Protein AF-A0A7S4VYS5-F1 (afdb_monomer_lite)

Structure (mmCIF, N/CA/C/O backbone):
data_AF-A0A7S4VYS5-F1
#
_entry.id   AF-A0A7S4VYS5-F1
#
loop_
_atom_site.group_PDB
_atom_site.id
_atom_site.type_symbol
_atom_site.label_atom_id
_atom_site.label_alt_id
_atom_site.label_comp_id
_atom_site.label_asym_id
_atom_site.label_entity_id
_atom_site.label_seq_id
_atom_site.pdbx_PDB_ins_code
_atom_site.Cartn_x
_atom_site.Cartn_y
_atom_site.Cartn_z
_atom_site.occupancy
_atom_site.B_iso_or_equiv
_atom_site.auth_seq_id
_atom_site.auth_comp_id
_atom_site.auth_asym_id
_atom_site.auth_atom_id
_atom_site.pdbx_PDB_model_num
ATOM 1 N N . THR A 1 1 ? -11.827 8.007 -5.423 1.00 86.50 1 THR A N 1
ATOM 2 C CA . THR A 1 1 ? -11.628 7.154 -4.235 1.00 86.50 1 THR A CA 1
ATOM 3 C C . THR A 1 1 ? -11.742 7.938 -2.944 1.00 86.50 1 THR A C 1
ATOM 5 O O . THR A 1 1 ? -12.739 7.745 -2.269 1.00 86.50 1 THR A O 1
ATOM 8 N N . TYR A 1 2 ? -10.843 8.884 -2.636 1.00 87.06 2 TYR A N 1
ATOM 9 C CA . TYR A 1 2 ? -10.929 9.675 -1.392 1.00 87.06 2 TYR A CA 1
ATOM 10 C C . TYR A 1 2 ? -12.258 10.419 -1.195 1.00 87.06 2 TYR A C 1
ATOM 12 O O . TYR A 1 2 ? -12.827 10.340 -0.116 1.00 87.06 2 TYR A O 1
ATOM 20 N N . ALA A 1 3 ? -12.817 11.044 -2.238 1.00 88.25 3 ALA A N 1
ATOM 21 C CA . ALA A 1 3 ? -14.130 11.695 -2.147 1.00 88.25 3 ALA A CA 1
ATOM 22 C C . ALA A 1 3 ? -15.259 10.703 -1.799 1.00 88.25 3 ALA A C 1
ATOM 24 O O . ALA A 1 3 ? -16.128 11.005 -0.991 1.00 88.25 3 ALA A O 1
ATOM 25 N N . GLY A 1 4 ? -15.213 9.493 -2.365 1.00 87.94 4 GLY A N 1
ATOM 26 C CA . GLY A 1 4 ? -16.179 8.436 -2.065 1.00 87.94 4 GLY A CA 1
ATOM 27 C C . GLY A 1 4 ? -16.046 7.897 -0.640 1.00 87.94 4 GLY A C 1
ATOM 28 O O . GLY A 1 4 ? -17.054 7.676 0.021 1.00 87.94 4 GLY A O 1
ATOM 29 N N . LEU A 1 5 ? -14.813 7.760 -0.137 1.00 89.44 5 LEU A N 1
ATOM 30 C CA . LEU A 1 5 ? -14.547 7.386 1.257 1.00 89.44 5 LEU A CA 1
ATOM 31 C C . LEU A 1 5 ? -14.949 8.494 2.243 1.00 89.44 5 LEU A C 1
ATOM 33 O O . LEU A 1 5 ? -15.454 8.186 3.318 1.00 89.44 5 LEU A O 1
ATOM 37 N N . ALA A 1 6 ? -14.797 9.768 1.867 1.00 90.12 6 ALA A N 1
ATOM 38 C CA . ALA A 1 6 ? -15.269 10.902 2.658 1.00 90.12 6 ALA A CA 1
ATOM 39 C C . ALA A 1 6 ? -16.793 10.860 2.830 1.00 90.12 6 ALA A C 1
ATOM 41 O O . ALA A 1 6 ? -17.278 10.887 3.960 1.00 90.12 6 ALA A O 1
ATOM 42 N N . VAL A 1 7 ? -17.532 10.694 1.727 1.00 89.56 7 VAL A N 1
ATOM 43 C CA . VAL A 1 7 ? -18.996 10.537 1.750 1.00 89.56 7 VAL A CA 1
ATOM 44 C C . VAL A 1 7 ? -19.400 9.313 2.570 1.00 89.56 7 VAL A C 1
ATOM 46 O O . VAL A 1 7 ? -20.247 9.427 3.449 1.00 89.56 7 VAL A O 1
ATOM 49 N N . ALA A 1 8 ? -18.748 8.166 2.355 1.00 90.25 8 ALA A N 1
ATOM 50 C CA . ALA A 1 8 ? -19.027 6.949 3.114 1.00 90.25 8 ALA A CA 1
ATOM 51 C C . ALA A 1 8 ? -18.828 7.137 4.624 1.00 90.25 8 ALA A C 1
ATOM 53 O O . ALA A 1 8 ? -19.627 6.650 5.414 1.00 90.25 8 ALA A O 1
ATOM 54 N N . SER A 1 9 ? -17.784 7.870 5.023 1.00 87.00 9 SER A N 1
ATOM 55 C CA . SER A 1 9 ? -17.466 8.121 6.433 1.00 87.00 9 SER A CA 1
ATOM 56 C C . SER A 1 9 ? -18.429 9.079 7.140 1.00 87.00 9 SER A C 1
ATOM 58 O O . SER A 1 9 ? -18.433 9.122 8.366 1.00 87.00 9 SER A O 1
ATOM 60 N N . ALA A 1 10 ? -19.223 9.842 6.384 1.00 88.56 10 ALA A N 1
ATOM 61 C CA . ALA A 1 10 ? -20.241 10.751 6.908 1.00 88.56 10 ALA A CA 1
ATOM 62 C C . ALA A 1 10 ? -21.641 10.115 6.967 1.00 88.56 10 ALA A C 1
ATOM 64 O O . ALA A 1 10 ? -22.559 10.704 7.531 1.00 88.56 10 ALA A O 1
ATOM 65 N N . MET A 1 11 ? -21.817 8.937 6.362 1.00 88.38 11 MET A N 1
ATOM 66 C CA . MET A 1 11 ? -23.089 8.224 6.319 1.00 88.38 11 MET A CA 1
ATOM 67 C C . MET A 1 11 ? -23.125 7.125 7.380 1.00 88.38 11 MET A C 1
ATOM 69 O O . MET A 1 11 ? -22.231 6.284 7.449 1.00 88.38 11 MET A O 1
ATOM 73 N N . GLU A 1 12 ? -24.200 7.086 8.161 1.00 84.75 12 GLU A N 1
ATOM 74 C CA . GLU A 1 12 ? -24.448 6.008 9.117 1.00 84.75 12 GLU A CA 1
ATOM 75 C C . GLU A 1 12 ? -25.222 4.844 8.474 1.00 84.75 12 GLU A C 1
ATOM 77 O O . GLU A 1 12 ? -25.969 5.003 7.504 1.00 84.75 12 GLU A O 1
ATOM 82 N N . GLY A 1 13 ? -25.048 3.642 9.028 1.00 88.88 13 GLY A N 1
ATOM 83 C CA . GLY A 1 13 ? -25.790 2.447 8.628 1.00 88.88 13 GLY A CA 1
ATOM 84 C C . GLY A 1 13 ? -25.243 1.711 7.397 1.00 88.88 13 GLY A C 1
ATOM 85 O O . GLY A 1 13 ? -24.130 1.939 6.919 1.00 88.88 13 GLY A O 1
ATOM 86 N N . ALA A 1 14 ? -26.044 0.772 6.883 1.00 90.31 14 ALA A N 1
ATOM 87 C CA . ALA A 1 14 ? -25.627 -0.173 5.841 1.00 90.31 14 ALA A CA 1
ATOM 88 C C . ALA A 1 14 ? -25.232 0.499 4.512 1.00 90.31 14 ALA A C 1
ATOM 90 O O . ALA A 1 14 ? -24.373 -0.011 3.792 1.00 90.31 14 ALA A O 1
ATOM 91 N N . ALA A 1 15 ? -25.824 1.656 4.198 1.00 88.62 15 ALA A N 1
ATOM 92 C CA . ALA A 1 15 ? -25.512 2.411 2.988 1.00 88.62 15 ALA A CA 1
ATOM 93 C C . ALA A 1 15 ? -24.083 2.983 3.018 1.00 88.62 15 ALA A C 1
ATOM 95 O O . ALA A 1 15 ? -23.342 2.817 2.049 1.00 88.62 15 ALA A O 1
ATOM 96 N N . GLY A 1 16 ? -23.668 3.586 4.141 1.00 89.69 16 GLY A N 1
ATOM 97 C CA . GLY A 1 16 ? -22.303 4.092 4.319 1.00 89.69 16 GLY A CA 1
ATOM 98 C C . GLY A 1 16 ? -21.264 2.974 4.221 1.00 89.69 16 GLY A C 1
ATOM 99 O O . GLY A 1 16 ? -20.284 3.097 3.486 1.00 89.69 16 GLY A O 1
ATOM 100 N N . PHE A 1 17 ? -21.535 1.829 4.858 1.00 90.75 17 PHE A N 1
ATOM 101 C CA . PHE A 1 17 ? -20.682 0.642 4.754 1.00 90.75 17 PHE A CA 1
ATOM 102 C C . PHE A 1 17 ? -20.553 0.132 3.308 1.00 90.75 17 PHE A C 1
ATOM 104 O O . PHE A 1 17 ? -19.441 -0.102 2.836 1.00 90.75 17 PHE A O 1
ATOM 111 N N . GLY A 1 18 ? -21.664 0.015 2.571 1.00 92.31 18 GLY A N 1
ATOM 112 C CA . GLY A 1 18 ? -21.645 -0.429 1.174 1.00 92.31 18 GLY A CA 1
ATOM 113 C C . GLY A 1 18 ? -20.811 0.482 0.266 1.00 92.31 18 GLY A C 1
ATOM 114 O O . GLY A 1 18 ? -20.014 -0.000 -0.541 1.00 92.31 18 GLY A O 1
ATOM 115 N N . ILE A 1 19 ? -20.931 1.802 0.441 1.00 92.62 19 ILE A N 1
ATOM 116 C CA . ILE A 1 19 ? -20.134 2.788 -0.303 1.00 92.62 19 ILE A CA 1
ATOM 117 C C . ILE A 1 19 ? -18.651 2.686 0.086 1.00 92.62 19 ILE A C 1
ATOM 119 O O . ILE A 1 19 ? -17.787 2.708 -0.794 1.00 92.62 19 ILE A O 1
ATOM 123 N N . ALA A 1 20 ? -18.341 2.514 1.376 1.00 91.12 20 ALA A N 1
ATOM 124 C CA . ALA A 1 20 ? -16.967 2.340 1.846 1.00 91.12 20 ALA A CA 1
ATOM 125 C C . ALA A 1 20 ? -16.302 1.108 1.215 1.00 91.12 20 ALA A C 1
ATOM 127 O O . ALA A 1 20 ? -15.165 1.199 0.746 1.00 91.12 20 ALA A O 1
ATOM 128 N N . VAL A 1 21 ? -17.015 -0.021 1.147 1.00 92.19 21 VAL A N 1
ATOM 129 C CA . VAL A 1 21 ? -16.529 -1.253 0.507 1.00 92.19 21 VAL A CA 1
ATOM 130 C C . VAL A 1 21 ? -16.281 -1.024 -0.981 1.00 92.19 21 VAL A C 1
ATOM 132 O O . VAL A 1 21 ? -15.186 -1.306 -1.466 1.00 92.19 21 VAL A O 1
ATOM 135 N N . LEU A 1 22 ? -17.246 -0.442 -1.698 1.00 94.06 22 LEU A N 1
ATOM 136 C CA . LEU A 1 22 ? -17.129 -0.183 -3.133 1.00 94.06 22 LEU A CA 1
ATOM 137 C C . LEU A 1 22 ? -15.907 0.684 -3.467 1.00 94.06 22 LEU A C 1
ATOM 139 O O . LEU A 1 22 ? -15.115 0.333 -4.345 1.00 94.06 22 LEU A O 1
ATOM 143 N N . PHE A 1 23 ? -15.713 1.792 -2.749 1.00 93.88 23 PHE A N 1
ATOM 144 C CA . PHE A 1 23 ? -14.572 2.670 -3.002 1.00 93.88 23 PHE A CA 1
ATOM 145 C C . PHE A 1 23 ? -13.245 2.077 -2.522 1.00 93.88 23 PHE A C 1
ATOM 147 O O . PHE A 1 23 ? -12.223 2.341 -3.152 1.00 93.88 23 PHE A O 1
ATOM 154 N N . SER A 1 24 ? -13.242 1.237 -1.485 1.00 90.38 24 SER A N 1
ATOM 155 C CA . SER A 1 24 ? -12.046 0.493 -1.064 1.00 90.38 24 SER A CA 1
ATOM 156 C C . SER A 1 24 ? -11.622 -0.540 -2.114 1.00 90.38 24 SER A C 1
ATOM 158 O O . SER A 1 24 ? -10.443 -0.628 -2.455 1.00 90.38 24 SER A O 1
ATOM 160 N N . CYS A 1 25 ? -12.575 -1.267 -2.706 1.00 93.00 25 CYS A N 1
ATOM 161 C CA . CYS A 1 25 ? -12.306 -2.177 -3.821 1.00 93.00 25 CYS A CA 1
ATOM 162 C C . CYS A 1 25 ? -11.786 -1.425 -5.051 1.00 93.00 25 CYS A C 1
ATOM 164 O O . CYS A 1 25 ? -10.813 -1.856 -5.671 1.00 93.00 25 CYS A O 1
ATOM 166 N N . ALA A 1 26 ? -12.387 -0.276 -5.379 1.00 93.00 26 ALA A N 1
ATOM 167 C CA . ALA A 1 26 ? -11.904 0.578 -6.459 1.00 93.00 26 ALA A CA 1
ATOM 168 C C . ALA A 1 26 ? -10.463 1.057 -6.203 1.00 93.00 26 ALA A C 1
ATOM 170 O O . ALA A 1 26 ? -9.639 1.002 -7.114 1.00 93.00 26 ALA A O 1
ATOM 171 N N . ALA A 1 27 ? -10.138 1.452 -4.966 1.00 89.88 27 ALA A N 1
ATOM 172 C CA . ALA A 1 27 ? -8.782 1.831 -4.565 1.00 89.88 27 ALA A CA 1
ATOM 173 C C . ALA A 1 27 ? -7.774 0.700 -4.818 1.00 89.88 27 ALA A C 1
ATOM 175 O O . ALA A 1 27 ? -6.738 0.919 -5.446 1.00 89.88 27 ALA A O 1
ATOM 176 N N . GLY A 1 28 ? -8.107 -0.517 -4.374 1.00 88.75 28 GLY A N 1
ATOM 177 C CA . GLY A 1 28 ? -7.269 -1.700 -4.568 1.00 88.75 28 GLY A CA 1
ATOM 178 C C . GLY A 1 28 ? -7.069 -2.034 -6.046 1.00 88.75 28 GLY A C 1
ATOM 179 O O . GLY A 1 28 ? -5.944 -2.275 -6.478 1.00 88.75 28 GLY A O 1
ATOM 180 N N . GLY A 1 29 ? -8.132 -1.966 -6.852 1.00 92.00 29 GLY A N 1
ATOM 181 C CA . GLY A 1 29 ? -8.045 -2.172 -8.299 1.00 92.00 29 GLY A CA 1
ATOM 182 C C . GLY A 1 29 ? -7.132 -1.152 -8.986 1.00 92.00 29 GLY A C 1
ATOM 183 O O . GLY A 1 29 ? -6.272 -1.528 -9.782 1.00 92.00 29 GLY A O 1
ATOM 184 N N . GLN A 1 30 ? -7.262 0.132 -8.636 1.00 90.06 30 GLN A N 1
ATOM 185 C CA . GLN A 1 30 ? -6.392 1.196 -9.150 1.00 90.06 30 GLN A CA 1
ATOM 186 C C . GLN A 1 30 ? -4.923 0.963 -8.779 1.00 90.06 30 GLN A C 1
ATOM 188 O O . GLN A 1 30 ? -4.048 1.123 -9.631 1.00 90.06 30 GLN A O 1
ATOM 193 N N . GLN A 1 31 ? -4.653 0.546 -7.538 1.00 89.00 31 GLN A N 1
ATOM 194 C CA . GLN A 1 31 ? -3.304 0.226 -7.080 1.00 89.00 31 GLN A CA 1
ATOM 195 C C . GLN A 1 31 ? -2.692 -0.926 -7.886 1.00 89.00 31 GLN A C 1
ATOM 197 O O . GLN A 1 31 ? -1.574 -0.788 -8.375 1.00 89.00 31 GLN A O 1
ATOM 202 N N . VAL A 1 32 ? -3.428 -2.027 -8.077 1.00 87.94 32 VAL A N 1
ATOM 203 C CA . VAL A 1 32 ? -2.943 -3.194 -8.836 1.00 87.94 32 VAL A CA 1
ATOM 204 C C . VAL A 1 32 ? -2.620 -2.815 -10.281 1.00 87.94 32 VAL A C 1
ATOM 206 O O . VAL A 1 32 ? -1.555 -3.165 -10.788 1.00 87.94 32 VAL A O 1
ATOM 209 N N . ILE A 1 33 ? -3.505 -2.062 -10.943 1.00 88.00 33 ILE A N 1
ATOM 210 C CA . ILE A 1 33 ? -3.279 -1.610 -12.324 1.00 88.00 33 ILE A CA 1
ATOM 211 C C . ILE A 1 33 ? -2.038 -0.714 -12.400 1.00 88.00 33 ILE A C 1
ATOM 213 O O . ILE A 1 33 ? -1.196 -0.905 -13.282 1.00 88.00 33 ILE A O 1
ATOM 217 N N . GLY A 1 34 ? -1.899 0.239 -11.474 1.00 85.62 34 GLY A N 1
ATOM 218 C CA . GLY A 1 34 ? -0.746 1.136 -11.418 1.00 85.62 34 GLY A CA 1
ATOM 219 C C . GLY A 1 34 ? 0.569 0.389 -11.188 1.00 85.62 34 GLY A C 1
ATOM 220 O O . GLY A 1 34 ? 1.552 0.640 -11.883 1.00 85.62 34 GLY A O 1
ATOM 221 N N . GLU A 1 35 ? 0.576 -0.573 -10.268 1.00 84.62 35 GLU A N 1
ATOM 222 C CA . GLU A 1 35 ? 1.750 -1.376 -9.927 1.00 84.62 35 GLU A CA 1
ATOM 223 C C . GLU A 1 35 ? 2.206 -2.256 -11.095 1.00 84.62 35 GLU A C 1
ATOM 225 O O . GLU A 1 35 ? 3.369 -2.188 -11.496 1.00 84.62 35 GLU A O 1
ATOM 230 N N . VAL A 1 36 ? 1.293 -3.015 -11.710 1.00 83.62 36 VAL A N 1
ATOM 231 C CA . VAL A 1 36 ? 1.621 -3.889 -12.850 1.00 83.62 36 VAL A CA 1
ATOM 232 C C . VAL A 1 36 ? 2.117 -3.073 -14.044 1.00 83.62 36 VAL A C 1
ATOM 234 O O . VAL A 1 36 ? 3.105 -3.446 -14.678 1.00 83.62 36 VAL A O 1
ATOM 237 N N . THR A 1 37 ? 1.469 -1.940 -14.328 1.00 81.81 37 THR A N 1
ATOM 238 C CA . THR A 1 37 ? 1.859 -1.056 -15.434 1.00 81.81 37 THR A CA 1
ATOM 239 C C . THR A 1 37 ? 3.243 -0.461 -15.196 1.00 81.81 37 THR A C 1
ATOM 241 O O . THR A 1 37 ? 4.102 -0.512 -16.076 1.00 81.81 37 THR A O 1
ATOM 244 N N . ASN A 1 38 ? 3.501 0.058 -13.995 1.00 82.19 38 ASN A N 1
ATOM 245 C CA . ASN A 1 38 ? 4.783 0.678 -13.688 1.00 82.19 38 ASN A CA 1
ATOM 246 C C . ASN A 1 38 ? 5.931 -0.344 -13.671 1.00 82.19 38 ASN A C 1
ATOM 248 O O . ASN A 1 38 ? 6.996 -0.084 -14.227 1.00 82.19 38 ASN A O 1
ATOM 252 N N . LEU A 1 39 ? 5.706 -1.540 -13.115 1.00 81.06 39 LEU A N 1
ATOM 253 C CA . LEU A 1 39 ? 6.682 -2.632 -13.159 1.00 81.06 39 LEU A CA 1
ATOM 254 C C . LEU A 1 39 ? 6.964 -3.109 -14.588 1.00 81.06 39 LEU A C 1
ATOM 256 O O . LEU A 1 39 ? 8.097 -3.481 -14.890 1.00 81.06 39 LEU A O 1
ATOM 260 N N . ALA A 1 40 ? 5.968 -3.088 -15.480 1.00 74.75 40 ALA A N 1
ATOM 261 C CA . ALA A 1 40 ? 6.182 -3.401 -1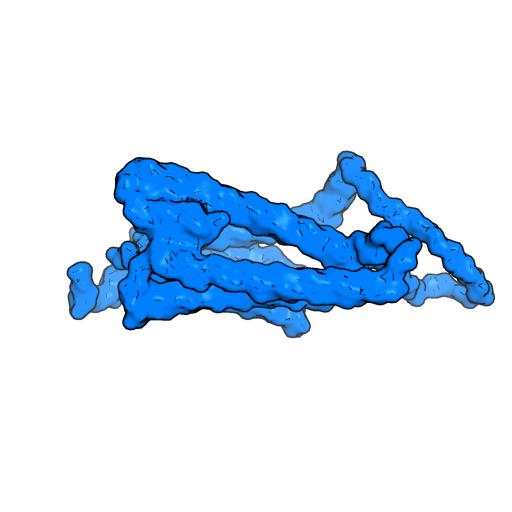6.889 1.00 74.75 40 ALA A CA 1
ATOM 262 C C . ALA A 1 40 ? 7.138 -2.396 -17.550 1.00 74.75 40 ALA A C 1
ATOM 264 O O . ALA A 1 40 ? 8.064 -2.823 -18.239 1.00 74.75 40 ALA A O 1
ATOM 265 N N . PHE A 1 41 ? 6.976 -1.096 -17.279 1.00 72.19 41 PHE A N 1
ATOM 266 C CA . PHE A 1 41 ? 7.880 -0.058 -17.782 1.00 72.19 41 PHE A CA 1
ATOM 267 C C . PHE A 1 41 ? 9.278 -0.129 -17.165 1.00 72.19 41 PHE A C 1
ATOM 269 O O . PHE A 1 41 ? 10.261 0.042 -17.881 1.00 72.19 41 PHE A O 1
ATOM 276 N N . LEU A 1 42 ? 9.397 -0.437 -15.869 1.00 72.00 42 LEU A N 1
ATOM 277 C CA . LEU A 1 42 ? 10.693 -0.527 -15.183 1.00 72.00 42 LEU A CA 1
ATOM 278 C C . LEU A 1 42 ? 11.623 -1.605 -15.761 1.00 72.00 42 LEU A C 1
ATOM 280 O O . LEU A 1 42 ? 12.832 -1.500 -15.590 1.00 72.00 42 LEU A O 1
ATOM 284 N N . LYS A 1 43 ? 11.102 -2.588 -16.511 1.00 68.12 43 LYS A N 1
ATOM 285 C CA . LYS A 1 43 ? 11.929 -3.565 -17.248 1.00 68.12 43 LYS A CA 1
ATOM 286 C C . LYS A 1 43 ? 12.850 -2.915 -18.283 1.00 68.12 43 LYS A C 1
ATOM 288 O O . LYS A 1 43 ? 13.886 -3.491 -18.605 1.00 68.12 43 LYS A O 1
ATOM 293 N N . ALA A 1 44 ? 12.463 -1.751 -18.807 1.00 67.44 44 ALA A N 1
ATOM 294 C CA . ALA A 1 44 ? 13.233 -0.984 -19.783 1.00 67.44 44 ALA A CA 1
ATOM 295 C C . ALA A 1 44 ? 14.398 -0.195 -19.155 1.00 67.44 44 ALA A C 1
ATOM 297 O O . ALA A 1 44 ? 15.205 0.390 -19.876 1.00 67.44 44 ALA A O 1
ATOM 298 N N . PHE A 1 45 ? 14.474 -0.147 -17.823 1.00 71.31 45 PHE A N 1
ATOM 299 C CA . PHE A 1 45 ? 15.401 0.698 -17.082 1.00 71.31 45 PHE A CA 1
ATOM 300 C C . PHE A 1 45 ? 16.396 -0.119 -16.244 1.00 71.31 45 PHE A C 1
ATOM 302 O O . PHE A 1 45 ? 16.181 -1.312 -16.014 1.00 71.31 45 PHE A O 1
ATOM 309 N N . PRO A 1 46 ? 17.491 0.510 -15.771 1.00 72.75 46 PRO A N 1
ATOM 310 C CA . PRO A 1 46 ? 18.445 -0.142 -14.884 1.00 72.75 46 PRO A CA 1
ATOM 311 C C . PRO A 1 46 ? 17.770 -0.715 -13.622 1.00 72.75 46 PRO A C 1
ATOM 313 O O . PRO A 1 46 ? 16.844 -0.094 -13.080 1.00 72.75 46 PRO A O 1
ATOM 316 N N . PRO A 1 47 ? 18.212 -1.891 -13.139 1.00 68.00 47 PRO A N 1
ATOM 317 C CA . PRO A 1 47 ? 17.576 -2.607 -12.032 1.00 68.00 47 PRO A CA 1
ATOM 318 C C . PRO A 1 47 ? 17.556 -1.817 -10.715 1.00 68.00 47 PRO A C 1
ATOM 320 O O . PRO A 1 47 ? 16.709 -2.071 -9.860 1.00 68.00 47 PRO A O 1
ATOM 323 N N . GLU A 1 48 ? 18.430 -0.825 -10.551 1.00 71.44 48 GLU A N 1
ATOM 324 C CA . GLU A 1 48 ? 18.484 0.059 -9.386 1.00 71.44 48 GLU A CA 1
ATOM 325 C C . GLU A 1 48 ? 17.199 0.896 -9.236 1.00 71.44 48 GLU A C 1
ATOM 327 O O . GLU A 1 48 ? 16.773 1.187 -8.114 1.00 71.44 48 GLU A O 1
ATOM 332 N N . LEU A 1 49 ? 16.516 1.225 -10.344 1.00 75.44 49 LEU A N 1
ATOM 333 C CA . LEU A 1 49 ? 15.255 1.979 -10.307 1.00 75.44 49 LEU A CA 1
ATOM 334 C C . LEU A 1 49 ? 14.099 1.178 -9.695 1.00 75.44 49 LEU A C 1
ATOM 336 O O . LEU A 1 49 ? 13.164 1.768 -9.151 1.00 75.44 49 LEU A O 1
ATOM 340 N N . ILE A 1 50 ? 14.170 -0.157 -9.725 1.00 76.25 50 ILE A N 1
ATOM 341 C CA . ILE A 1 50 ? 13.171 -1.027 -9.086 1.00 76.25 50 ILE A CA 1
ATOM 342 C C . ILE A 1 50 ? 13.235 -0.864 -7.561 1.00 76.25 50 ILE A C 1
ATOM 344 O O . ILE A 1 50 ? 12.196 -0.788 -6.903 1.00 76.25 50 ILE A O 1
ATOM 348 N N . GLY A 1 51 ? 14.445 -0.736 -7.004 1.00 76.06 51 GLY A N 1
ATOM 349 C CA . GLY A 1 51 ? 14.652 -0.457 -5.582 1.00 76.06 51 GLY A CA 1
ATOM 350 C C . GLY A 1 51 ? 14.105 0.912 -5.175 1.00 76.06 51 GLY A C 1
ATOM 351 O O . GLY A 1 51 ? 13.374 1.014 -4.190 1.00 76.06 51 GLY A O 1
ATOM 352 N N . ALA A 1 52 ? 14.375 1.951 -5.974 1.00 80.12 52 ALA A N 1
ATOM 353 C CA . ALA A 1 52 ? 13.864 3.304 -5.734 1.00 80.12 52 ALA A CA 1
ATOM 354 C C . ALA A 1 52 ? 12.326 3.373 -5.781 1.00 80.12 52 ALA A C 1
ATOM 356 O O . ALA A 1 52 ? 11.704 4.004 -4.926 1.00 80.12 52 ALA A O 1
ATOM 357 N N . TRP A 1 53 ? 11.696 2.676 -6.731 1.00 82.75 53 TRP A N 1
ATOM 358 C CA . TRP A 1 53 ? 10.237 2.559 -6.792 1.00 82.75 53 TRP A CA 1
ATOM 359 C C . TRP A 1 53 ? 9.660 1.822 -5.570 1.00 82.75 53 TRP A C 1
ATOM 361 O O . TRP A 1 53 ? 8.682 2.269 -4.959 1.00 82.75 53 TRP A O 1
ATOM 371 N N . GLY A 1 54 ? 10.300 0.719 -5.166 1.00 79.44 54 GLY A N 1
ATOM 372 C CA . GLY A 1 54 ? 9.927 -0.032 -3.969 1.00 79.44 54 GLY A CA 1
ATOM 373 C C . GLY A 1 54 ? 10.022 0.808 -2.691 1.00 79.44 54 GLY A C 1
ATOM 374 O O . GLY A 1 54 ? 9.125 0.738 -1.849 1.00 79.44 54 GLY A O 1
ATOM 375 N N . ALA A 1 55 ? 11.061 1.635 -2.568 1.00 82.56 55 ALA A N 1
ATOM 376 C CA . ALA A 1 55 ? 11.240 2.567 -1.459 1.00 82.56 55 ALA A CA 1
ATOM 377 C C . ALA A 1 55 ? 10.193 3.691 -1.463 1.00 82.56 55 ALA A C 1
ATOM 379 O O . ALA A 1 55 ? 9.593 3.967 -0.427 1.00 82.56 55 ALA A O 1
ATOM 380 N N . GLY A 1 56 ? 9.923 4.304 -2.622 1.00 85.31 56 GLY A N 1
ATOM 381 C CA . GLY A 1 56 ? 8.942 5.387 -2.746 1.00 85.31 56 GLY A CA 1
ATOM 382 C C . GLY A 1 56 ? 7.526 4.960 -2.351 1.00 85.31 56 GLY A C 1
ATOM 383 O O . GLY A 1 56 ? 6.846 5.675 -1.616 1.00 85.31 56 GLY A O 1
ATOM 384 N N . THR A 1 57 ? 7.101 3.760 -2.757 1.00 85.19 57 THR A N 1
ATOM 385 C CA . THR A 1 57 ? 5.803 3.196 -2.340 1.00 85.19 57 THR A CA 1
ATOM 386 C C . THR A 1 57 ? 5.749 2.924 -0.832 1.00 85.19 57 THR A C 1
ATOM 388 O O . THR A 1 57 ? 4.740 3.231 -0.197 1.00 85.19 57 THR A O 1
ATOM 391 N N . GLY A 1 58 ? 6.846 2.453 -0.228 1.00 84.12 58 GLY A N 1
ATOM 392 C CA . GLY A 1 58 ? 6.969 2.308 1.226 1.00 84.12 58 GLY A CA 1
ATOM 393 C C . GLY A 1 58 ? 6.837 3.640 1.977 1.00 84.12 58 GLY A C 1
ATOM 394 O O . GLY A 1 58 ? 5.964 3.782 2.835 1.00 84.12 58 GLY A O 1
ATOM 395 N N . ILE A 1 59 ? 7.635 4.645 1.591 1.00 87.00 59 ILE A N 1
ATOM 396 C CA . ILE A 1 59 ? 7.612 5.993 2.186 1.00 87.00 59 ILE A CA 1
ATOM 397 C C . ILE A 1 59 ? 6.216 6.609 2.067 1.00 87.00 59 ILE A C 1
ATOM 399 O O . ILE A 1 59 ? 5.722 7.201 3.024 1.00 87.00 59 ILE A O 1
ATOM 403 N N . SER A 1 60 ? 5.547 6.429 0.924 1.00 86.50 60 SER A N 1
ATOM 404 C CA . SER A 1 60 ? 4.183 6.927 0.730 1.00 86.50 60 SER A CA 1
ATOM 405 C C . SER A 1 60 ? 3.180 6.303 1.710 1.00 86.50 60 SER A C 1
ATOM 407 O O . SER A 1 60 ? 2.303 7.005 2.207 1.00 86.50 60 SER A O 1
ATOM 409 N N . GLY A 1 61 ? 3.348 5.021 2.061 1.00 83.88 61 GLY A N 1
ATOM 410 C CA . GLY A 1 61 ? 2.545 4.346 3.082 1.00 83.88 61 GLY A CA 1
ATOM 411 C C . GLY A 1 61 ? 2.781 4.904 4.488 1.00 83.88 61 GLY A C 1
ATOM 412 O O . GLY A 1 61 ? 1.818 5.132 5.220 1.00 83.88 61 GLY A O 1
ATOM 413 N N . VAL A 1 62 ? 4.040 5.196 4.838 1.00 87.38 62 VAL A N 1
ATOM 414 C CA . VAL A 1 62 ? 4.405 5.817 6.126 1.00 87.38 62 VAL A CA 1
ATOM 415 C C . VAL A 1 62 ? 3.837 7.230 6.232 1.00 87.38 62 VAL A C 1
ATOM 417 O O . VAL A 1 62 ? 3.200 7.560 7.228 1.00 87.38 62 VAL A O 1
ATOM 420 N N . LEU A 1 63 ? 4.024 8.055 5.198 1.00 87.94 63 LEU A N 1
ATOM 421 C CA . LEU A 1 63 ? 3.499 9.420 5.170 1.00 87.94 63 LEU A CA 1
ATOM 422 C C . LEU A 1 63 ? 1.968 9.430 5.174 1.00 87.94 63 LEU A C 1
ATOM 424 O O . LEU A 1 63 ? 1.374 10.213 5.903 1.00 87.94 63 LEU A O 1
ATOM 428 N N . GLY A 1 64 ? 1.320 8.551 4.406 1.00 85.25 64 GLY A N 1
ATOM 429 C CA . GLY A 1 64 ? -0.139 8.443 4.367 1.00 85.25 64 GLY A CA 1
ATOM 430 C C . GLY A 1 64 ? -0.739 8.044 5.716 1.00 85.25 64 GLY A C 1
ATOM 431 O O . GLY A 1 64 ? -1.647 8.718 6.203 1.00 85.25 64 GLY A O 1
ATOM 432 N N . GLY A 1 65 ? -0.206 6.988 6.341 1.00 83.25 65 GLY A N 1
ATOM 433 C CA . GLY A 1 65 ? -0.632 6.537 7.670 1.00 83.25 65 GLY A CA 1
ATOM 434 C C . GLY A 1 65 ? -0.339 7.568 8.761 1.00 83.25 65 GLY A C 1
ATOM 435 O O . GLY A 1 65 ? -1.225 7.913 9.540 1.00 83.25 65 GLY A O 1
ATOM 436 N N . GLY A 1 66 ? 0.867 8.142 8.754 1.00 85.31 66 GLY A N 1
ATOM 437 C CA . GLY A 1 66 ? 1.275 9.181 9.697 1.00 85.31 66 GLY A CA 1
ATOM 438 C C . GLY A 1 66 ? 0.437 10.457 9.583 1.00 85.31 66 GLY A C 1
ATOM 439 O O . GLY A 1 66 ? 0.011 10.994 10.602 1.00 85.31 66 GLY A O 1
ATOM 440 N N . MET A 1 67 ? 0.131 10.914 8.362 1.00 86.94 67 MET A N 1
ATOM 441 C CA . MET A 1 67 ? -0.770 12.052 8.147 1.00 86.94 67 MET A CA 1
ATOM 442 C C . MET A 1 67 ? -2.175 11.762 8.672 1.00 86.94 67 MET A C 1
ATOM 444 O O . MET A 1 67 ? -2.767 12.633 9.301 1.00 86.94 67 MET A O 1
ATOM 448 N N . TYR A 1 68 ? -2.706 10.554 8.454 1.00 86.25 68 TYR A N 1
ATOM 449 C CA . TYR A 1 68 ? -4.007 10.177 9.005 1.00 86.25 68 TYR A CA 1
ATOM 450 C C . TYR A 1 68 ? -4.004 10.247 10.539 1.00 86.25 68 TYR A C 1
ATOM 452 O O . TYR A 1 68 ? -4.850 10.938 11.093 1.00 86.25 68 TYR A O 1
ATOM 460 N N . ILE A 1 69 ? -3.018 9.634 11.212 1.00 86.25 69 ILE A N 1
ATOM 461 C CA . ILE A 1 69 ? -2.894 9.661 12.684 1.00 86.25 69 ILE A CA 1
ATOM 462 C C . ILE A 1 69 ? -2.768 11.092 13.210 1.00 86.25 69 ILE A C 1
ATOM 464 O O . ILE A 1 69 ? -3.410 11.447 14.195 1.00 86.25 69 ILE A O 1
ATOM 468 N N . LEU A 1 70 ? -1.945 11.921 12.564 1.00 87.38 70 LEU A N 1
ATOM 469 C CA . LEU A 1 70 ? -1.732 13.308 12.974 1.00 87.38 70 LEU A CA 1
ATOM 470 C C . LEU A 1 70 ? -3.023 14.134 12.877 1.00 87.38 70 LEU A C 1
ATOM 472 O O . LEU A 1 70 ? -3.310 14.946 13.756 1.00 87.38 70 LEU A O 1
ATOM 476 N N . LEU A 1 71 ? -3.797 13.926 11.810 1.00 87.75 71 LEU A N 1
ATOM 477 C CA . LEU A 1 71 ? -5.040 14.653 11.565 1.00 87.75 71 LEU A CA 1
ATOM 478 C C . LEU A 1 71 ? -6.200 14.129 12.427 1.00 87.75 71 LEU A C 1
ATOM 480 O O . LEU A 1 71 ? -7.001 14.929 12.903 1.00 87.75 71 LEU A O 1
ATOM 484 N N . SER A 1 72 ? -6.296 12.815 12.648 1.00 85.38 72 SER A N 1
ATOM 485 C CA . SER A 1 72 ? -7.390 12.212 13.419 1.00 85.38 72 SER A CA 1
ATOM 486 C C . SER A 1 72 ? -7.148 12.230 14.930 1.00 85.38 72 SER A C 1
ATOM 488 O O . SER A 1 72 ? -8.103 12.334 15.687 1.00 85.38 72 SER A O 1
ATOM 490 N N . GLY A 1 73 ? -5.891 12.124 15.374 1.00 83.88 73 GLY A N 1
ATOM 491 C CA . GLY A 1 73 ? -5.515 12.076 16.788 1.00 83.88 73 GLY A CA 1
ATOM 492 C C . GLY A 1 73 ? -5.339 13.475 17.391 1.00 83.88 73 GLY A C 1
ATOM 493 O O . GLY A 1 73 ? -6.307 14.026 17.907 1.00 83.88 73 GLY A O 1
ATOM 494 N N . PRO A 1 74 ? -4.138 14.090 17.323 1.00 84.62 74 PRO A N 1
ATOM 495 C CA . PRO A 1 74 ? -3.867 15.400 17.931 1.00 84.62 74 PRO A CA 1
ATOM 496 C C . PRO A 1 74 ? -4.808 16.529 17.497 1.00 84.62 74 PRO A C 1
ATOM 498 O O . PRO A 1 74 ? -5.113 17.413 18.292 1.00 84.62 74 PRO A O 1
ATOM 501 N N . LEU A 1 75 ? -5.252 16.516 16.237 1.00 85.38 75 LEU A N 1
ATOM 502 C CA . LEU A 1 75 ? -6.144 17.539 15.684 1.00 85.38 75 LEU A CA 1
ATOM 503 C C . LEU A 1 75 ? -7.633 17.174 15.801 1.00 85.38 75 LEU A C 1
ATOM 505 O O . LEU A 1 75 ? -8.477 18.023 15.519 1.00 85.38 75 LEU A O 1
ATOM 509 N N . GLY A 1 76 ? -7.960 15.940 16.204 1.00 85.56 76 GLY A N 1
ATOM 510 C CA . GLY A 1 76 ? -9.334 15.482 16.429 1.00 85.56 76 GLY A CA 1
ATOM 511 C C . GLY A 1 76 ? -10.267 15.637 15.224 1.00 85.56 76 GLY A C 1
ATOM 512 O O . GLY A 1 76 ? -11.478 15.781 15.403 1.00 85.56 76 GLY A O 1
ATOM 513 N N . LEU A 1 77 ? -9.735 15.679 13.996 1.00 89.75 77 LEU A N 1
ATOM 514 C CA . LEU A 1 77 ? -10.552 15.949 12.816 1.00 89.75 77 LEU A CA 1
ATOM 515 C C . LEU A 1 77 ? -11.413 14.731 12.464 1.00 89.75 77 LEU A C 1
ATOM 517 O O . LEU A 1 77 ? -10.918 13.601 12.458 1.00 89.75 77 LEU A O 1
ATOM 521 N N . PRO A 1 78 ? -12.689 14.934 12.088 1.00 89.38 78 PRO A N 1
ATOM 522 C CA . PRO A 1 78 ? -13.539 13.835 11.661 1.00 89.38 78 PRO A CA 1
ATOM 523 C C . PRO A 1 78 ? -13.021 13.234 10.347 1.00 89.38 78 PRO A C 1
ATOM 525 O O . PRO A 1 78 ? -12.555 13.955 9.461 1.00 89.38 78 PRO A O 1
ATOM 528 N N . ASN A 1 79 ? -13.167 11.915 10.182 1.00 87.31 79 ASN A N 1
ATOM 529 C CA . ASN A 1 79 ? -12.645 11.159 9.031 1.00 87.31 79 ASN A CA 1
ATOM 530 C C . ASN A 1 79 ? -13.023 11.762 7.669 1.00 87.31 79 ASN A C 1
ATOM 532 O O . ASN A 1 79 ? -12.199 11.776 6.756 1.00 87.31 79 ASN A O 1
ATOM 536 N N . MET A 1 80 ? -14.233 12.314 7.540 1.00 88.75 80 MET A N 1
ATOM 537 C CA . MET A 1 80 ? -14.669 13.006 6.325 1.00 88.75 80 MET A CA 1
ATOM 538 C C . MET A 1 80 ? -13.729 14.162 5.966 1.00 88.75 80 MET A C 1
ATOM 540 O O . MET A 1 80 ? -13.298 14.277 4.820 1.00 88.75 80 MET A O 1
ATOM 544 N N . VAL A 1 81 ? -13.380 15.000 6.946 1.00 89.75 81 VAL A N 1
ATOM 545 C CA . VAL A 1 81 ? -12.473 16.138 6.751 1.00 89.75 81 VAL A CA 1
ATOM 546 C C . VAL A 1 81 ? -11.071 15.639 6.425 1.00 89.75 81 VAL A C 1
ATOM 548 O O . VAL A 1 81 ? -10.460 16.153 5.494 1.00 89.75 81 VAL A O 1
ATOM 551 N N . VAL A 1 82 ? -10.591 14.592 7.103 1.00 89.75 82 VAL A N 1
ATOM 552 C CA . VAL A 1 82 ? -9.283 13.981 6.812 1.00 89.75 82 VAL A CA 1
ATOM 553 C C . VAL A 1 82 ? -9.209 13.487 5.363 1.00 89.75 82 VAL A C 1
ATOM 555 O O . VAL A 1 82 ? -8.277 13.834 4.638 1.00 89.75 82 VAL A O 1
ATOM 558 N N . PHE A 1 83 ? -10.212 12.743 4.890 1.00 89.69 83 PHE A N 1
ATOM 559 C CA . PHE A 1 83 ? -10.248 12.259 3.507 1.00 89.69 83 PHE A CA 1
ATOM 560 C C . PHE A 1 83 ? -10.382 13.394 2.484 1.00 89.69 83 PHE A C 1
ATOM 562 O O . PHE A 1 83 ? -9.763 13.331 1.419 1.00 89.69 83 PHE A O 1
ATOM 569 N N . CYS A 1 84 ? -11.128 14.453 2.805 1.00 90.00 84 CYS A N 1
ATOM 570 C CA . CYS A 1 84 ? -11.192 15.653 1.973 1.00 90.00 84 CYS A CA 1
ATOM 571 C C . CYS A 1 84 ? -9.843 16.380 1.901 1.00 90.00 84 CYS A C 1
ATOM 573 O O . CYS A 1 84 ? -9.436 16.786 0.815 1.00 90.00 84 CYS A O 1
ATOM 575 N N . LEU A 1 85 ? -9.113 16.490 3.015 1.00 90.12 85 LEU A N 1
ATOM 576 C CA . LEU A 1 85 ? -7.770 17.080 3.061 1.00 90.12 85 LEU A CA 1
ATOM 577 C C . LEU A 1 85 ? -6.723 16.244 2.319 1.00 90.12 85 LEU A C 1
ATOM 579 O O . LEU A 1 85 ? -5.697 16.779 1.908 1.00 90.12 85 LEU A O 1
ATOM 583 N N . MET A 1 86 ? -6.978 14.952 2.104 1.00 85.06 86 MET A N 1
ATOM 584 C CA . MET A 1 86 ? -6.121 14.103 1.278 1.00 85.06 86 MET A CA 1
ATOM 585 C C . MET A 1 86 ? -6.358 14.286 -0.229 1.00 85.06 86 MET A C 1
ATOM 587 O O . MET A 1 86 ? -5.454 13.999 -1.009 1.00 85.06 86 MET A O 1
ATOM 591 N N . LEU A 1 87 ? -7.508 14.804 -0.681 1.00 87.19 87 LEU A N 1
ATOM 592 C CA . LEU A 1 87 ? -7.787 15.006 -2.116 1.00 87.19 87 LEU A CA 1
ATOM 593 C C . LEU A 1 87 ? -6.748 15.877 -2.851 1.00 87.19 87 LEU A C 1
ATOM 595 O O . LEU A 1 87 ? -6.318 15.473 -3.935 1.00 87.19 87 LEU A O 1
ATOM 599 N N . PRO A 1 88 ? -6.290 17.022 -2.303 1.00 88.38 88 PRO A N 1
ATOM 600 C CA . PRO A 1 88 ? -5.296 17.865 -2.957 1.00 88.38 88 PRO A CA 1
ATOM 601 C C . PRO A 1 88 ? -3.957 17.168 -3.199 1.00 88.38 88 PRO A C 1
ATOM 603 O O . PRO A 1 88 ? -3.229 17.600 -4.085 1.00 88.38 88 PRO A O 1
ATOM 606 N N . THR A 1 89 ? -3.634 16.077 -2.488 1.00 84.19 89 THR A N 1
ATOM 607 C CA . THR A 1 89 ? -2.395 15.303 -2.716 1.00 84.19 89 THR A CA 1
ATOM 6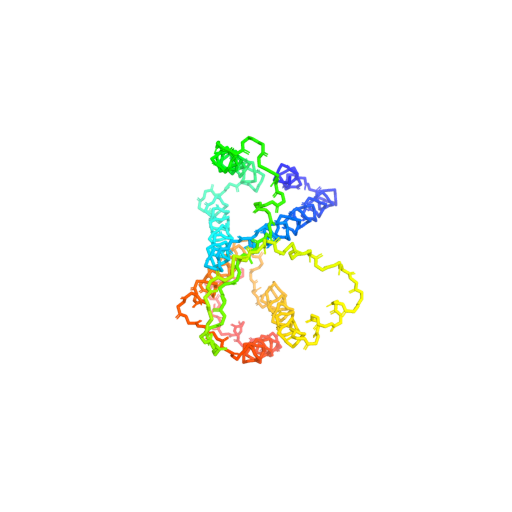08 C C . THR A 1 89 ? -2.342 14.655 -4.106 1.00 84.19 89 THR A C 1
ATOM 610 O O . THR A 1 89 ? -1.258 14.358 -4.609 1.00 84.19 89 THR A O 1
ATOM 613 N N . ALA A 1 90 ? -3.486 14.521 -4.787 1.00 84.19 90 ALA A N 1
ATOM 614 C CA . ALA A 1 90 ? -3.539 14.082 -6.177 1.00 84.19 90 ALA A CA 1
ATOM 615 C C . ALA A 1 90 ? -2.952 15.119 -7.154 1.00 84.19 90 ALA A C 1
ATOM 617 O O . ALA A 1 90 ? -2.425 14.738 -8.198 1.00 84.19 90 ALA A O 1
ATOM 618 N N . LEU A 1 91 ? -3.005 16.417 -6.827 1.00 89.31 91 LEU A N 1
ATOM 619 C CA . LEU A 1 91 ? -2.493 17.493 -7.681 1.00 89.31 91 LEU A CA 1
ATOM 620 C C . LEU A 1 91 ? -0.967 17.458 -7.858 1.00 89.31 91 LEU A C 1
ATOM 622 O O . LEU A 1 91 ? -0.531 17.470 -9.009 1.00 89.31 91 LEU A O 1
ATOM 626 N N . PRO A 1 92 ? -0.132 17.376 -6.798 1.00 88.88 92 PRO A N 1
ATOM 627 C CA . PRO A 1 92 ? 1.310 17.252 -6.973 1.00 88.88 92 PRO A CA 1
ATOM 628 C C . PRO A 1 92 ? 1.686 15.942 -7.668 1.00 88.88 92 PRO A C 1
ATOM 630 O O . PRO A 1 92 ? 2.614 15.948 -8.470 1.00 88.88 92 PRO A O 1
ATOM 633 N N . TYR A 1 93 ? 0.949 14.845 -7.446 1.00 84.31 93 TYR A N 1
ATOM 634 C CA . TYR A 1 93 ? 1.171 13.597 -8.184 1.00 84.31 93 TYR A CA 1
ATOM 635 C C . TYR A 1 93 ? 0.904 13.770 -9.685 1.00 84.31 93 TYR A C 1
ATOM 637 O O . TYR A 1 93 ? 1.738 13.415 -10.516 1.00 84.31 93 TYR A O 1
ATOM 645 N N . TRP A 1 94 ? -0.234 14.371 -10.037 1.00 88.12 94 TRP A N 1
ATOM 646 C CA . TRP A 1 94 ? -0.594 14.677 -11.419 1.00 88.12 94 TRP A CA 1
ATOM 647 C C . TRP A 1 94 ? 0.418 15.628 -12.074 1.00 88.12 94 TRP A C 1
ATOM 649 O O . TRP A 1 94 ? 0.878 15.370 -13.185 1.00 88.12 94 TRP A O 1
ATOM 659 N N . ALA A 1 95 ? 0.833 16.684 -11.370 1.00 91.75 95 ALA A N 1
ATOM 660 C CA . ALA A 1 95 ? 1.838 17.628 -11.848 1.00 91.75 95 ALA A CA 1
ATOM 661 C C . ALA A 1 95 ? 3.206 16.959 -12.058 1.00 91.75 95 ALA A C 1
ATOM 663 O O . ALA A 1 95 ? 3.833 17.166 -13.096 1.00 91.75 95 ALA A O 1
ATOM 664 N N . ALA A 1 96 ? 3.649 16.119 -11.116 1.00 88.44 96 ALA A N 1
ATOM 665 C CA . ALA A 1 96 ? 4.894 15.365 -11.228 1.00 88.44 96 ALA A CA 1
ATOM 666 C C . ALA A 1 96 ? 4.859 14.390 -12.411 1.00 88.44 96 ALA A C 1
ATOM 668 O O . ALA A 1 96 ? 5.831 14.307 -13.160 1.00 88.44 96 ALA A O 1
ATOM 669 N N . PHE A 1 97 ? 3.732 13.703 -12.622 1.00 86.06 97 PHE A N 1
ATOM 670 C CA . PHE A 1 97 ? 3.544 12.826 -13.775 1.00 86.06 97 PHE A CA 1
ATOM 671 C C . PHE A 1 97 ? 3.660 13.595 -15.095 1.00 86.06 97 PHE A C 1
ATOM 673 O O . PHE A 1 97 ? 4.416 13.183 -15.970 1.00 86.06 97 PHE A O 1
ATOM 680 N N . HIS A 1 98 ? 2.970 14.732 -15.237 1.00 86.75 98 HIS A N 1
ATOM 681 C CA . HIS A 1 98 ? 3.048 15.554 -16.452 1.00 86.75 98 HIS A CA 1
ATOM 682 C C . HIS A 1 98 ? 4.432 16.144 -16.681 1.00 86.75 98 HIS A C 1
ATOM 684 O O . HIS A 1 98 ? 4.907 16.161 -17.814 1.00 86.75 98 HIS A O 1
ATOM 690 N N . TYR A 1 99 ? 5.098 16.596 -15.620 1.00 89.44 99 TYR A N 1
ATOM 691 C CA . TYR A 1 99 ? 6.475 17.071 -15.695 1.00 89.44 99 TYR A CA 1
ATOM 692 C C . TYR A 1 99 ? 7.412 15.971 -16.203 1.00 89.44 99 TYR A C 1
ATOM 694 O O . TYR A 1 99 ? 8.135 16.176 -17.177 1.00 89.44 99 TYR A O 1
ATOM 702 N N . LEU A 1 100 ? 7.346 14.783 -15.595 1.00 82.88 100 LEU A N 1
ATOM 703 C CA . LEU A 1 100 ? 8.191 13.653 -15.966 1.00 82.88 100 LEU A CA 1
ATOM 704 C C . LEU A 1 100 ? 7.872 13.156 -17.380 1.00 82.88 100 LEU A C 1
ATOM 706 O O . LEU A 1 100 ? 8.781 12.860 -18.149 1.00 82.88 100 LEU A O 1
ATOM 710 N N . HIS A 1 101 ? 6.589 13.110 -17.747 1.00 82.31 101 HIS A N 1
ATOM 711 C CA . HIS A 1 101 ? 6.150 12.743 -19.088 1.00 82.31 101 HIS A CA 1
ATOM 712 C C . HIS A 1 101 ? 6.660 13.734 -20.136 1.00 82.31 101 HIS A C 1
ATOM 714 O O . HIS A 1 101 ? 7.194 13.318 -21.163 1.00 82.31 101 HIS A O 1
ATOM 720 N N . ARG A 1 102 ? 6.541 15.039 -19.868 1.00 83.44 102 ARG A N 1
ATOM 721 C CA . ARG A 1 102 ? 7.038 16.094 -20.753 1.00 83.44 102 ARG A CA 1
ATOM 722 C C . ARG A 1 102 ? 8.548 16.010 -20.919 1.00 83.44 102 ARG A C 1
ATOM 724 O O . ARG A 1 102 ? 9.026 16.105 -22.041 1.00 83.44 102 ARG A O 1
ATOM 731 N N . GLU A 1 103 ? 9.301 15.804 -19.844 1.00 81.00 103 GLU A N 1
ATOM 732 C CA . GLU A 1 103 ? 10.759 15.680 -19.936 1.00 81.00 103 GLU A CA 1
ATOM 733 C C . GLU A 1 103 ? 11.176 14.383 -20.647 1.00 81.00 103 GLU A C 1
ATOM 735 O O . GLU A 1 103 ? 12.122 14.376 -21.430 1.00 81.00 103 GLU A O 1
ATOM 740 N N . ALA A 1 104 ? 10.427 13.292 -20.461 1.00 71.25 104 ALA A N 1
ATOM 741 C CA . ALA A 1 104 ? 10.682 12.025 -21.142 1.00 71.25 104 ALA A CA 1
ATOM 742 C C . ALA A 1 104 ? 10.423 12.085 -22.659 1.00 71.25 104 ALA A C 1
ATOM 744 O O . ALA A 1 104 ? 11.100 11.372 -23.411 1.00 71.25 104 ALA A O 1
ATOM 745 N N . THR A 1 105 ? 9.458 12.904 -23.098 1.00 71.88 105 THR A N 1
ATOM 746 C CA . THR A 1 105 ? 9.076 13.093 -24.512 1.00 71.88 105 THR A CA 1
ATOM 747 C C . THR A 1 105 ? 9.786 14.266 -25.190 1.00 71.88 105 THR A C 1
ATOM 749 O O . THR A 1 105 ? 9.849 14.315 -26.420 1.00 71.88 105 THR A O 1
ATOM 752 N N . ARG A 1 106 ? 10.387 15.176 -24.417 1.00 72.69 106 ARG A N 1
ATOM 753 C CA . ARG A 1 106 ? 11.141 16.330 -24.916 1.00 72.69 106 ARG A CA 1
ATOM 754 C C . ARG A 1 106 ? 12.261 15.889 -25.865 1.00 72.69 106 ARG A C 1
ATOM 756 O O . ARG A 1 106 ? 13.178 15.169 -25.481 1.00 72.69 106 ARG A O 1
ATOM 763 N N . GLY A 1 107 ? 12.177 16.329 -27.122 1.00 63.97 107 GLY A N 1
ATOM 764 C CA . GLY A 1 107 ? 13.161 16.015 -28.167 1.00 63.97 107 GLY A CA 1
ATOM 765 C C . GLY A 1 107 ? 13.068 14.598 -28.754 1.00 63.97 107 GLY A C 1
ATOM 766 O O . GLY A 1 107 ? 13.961 14.202 -29.497 1.00 63.97 107 GLY A O 1
ATOM 767 N N . LYS A 1 108 ? 12.011 13.833 -28.441 1.00 63.50 108 LYS A N 1
ATOM 768 C CA . LYS A 1 108 ? 11.748 12.484 -28.987 1.00 63.50 108 LYS A CA 1
ATOM 769 C C . LYS A 1 108 ? 10.492 12.416 -29.863 1.00 63.50 108 LYS A C 1
ATOM 771 O O . LYS A 1 108 ? 9.996 11.322 -30.133 1.00 63.50 108 LYS A O 1
ATOM 776 N N . GLU A 1 109 ? 9.979 13.561 -30.310 1.00 50.09 109 GLU A N 1
ATOM 777 C CA . GLU A 1 109 ? 8.866 13.641 -31.261 1.00 50.09 109 GLU A CA 1
ATOM 778 C C . GLU A 1 109 ? 9.242 12.879 -32.548 1.00 50.09 109 GLU A C 1
ATOM 780 O O . GLU A 1 109 ? 10.108 13.304 -33.306 1.00 50.09 109 GLU A O 1
ATOM 785 N N . GLY A 1 110 ? 8.656 11.690 -32.743 1.00 52.44 110 GLY A N 1
ATOM 786 C CA . GLY A 1 110 ? 8.944 10.792 -33.873 1.00 52.44 110 GLY A CA 1
ATOM 787 C C . GLY A 1 110 ? 9.717 9.505 -33.541 1.00 52.44 110 GLY A C 1
ATOM 788 O O . GLY A 1 110 ? 9.822 8.628 -34.397 1.00 52.44 110 GLY A O 1
ATOM 789 N N . ALA A 1 111 ? 10.216 9.319 -32.314 1.00 52.88 111 ALA A N 1
ATOM 790 C CA . ALA A 1 111 ? 10.796 8.042 -31.893 1.00 52.88 111 ALA A CA 1
ATOM 791 C C . ALA A 1 111 ? 9.690 7.094 -31.397 1.00 52.88 111 ALA A C 1
ATOM 793 O O . ALA A 1 111 ? 9.025 7.378 -30.403 1.00 52.88 111 ALA A O 1
ATOM 794 N N . SER A 1 112 ? 9.496 5.961 -32.085 1.00 47.91 112 SER A N 1
ATOM 795 C CA . SER A 1 112 ? 8.513 4.934 -31.712 1.00 47.91 112 SER A CA 1
ATOM 796 C C . SER A 1 112 ? 8.628 4.574 -30.228 1.00 47.91 112 SER A C 1
ATOM 798 O O . SER A 1 112 ? 9.688 4.142 -29.768 1.00 47.91 112 SER A O 1
ATOM 800 N N . LEU A 1 113 ? 7.523 4.726 -29.489 1.00 45.28 113 LEU A N 1
ATOM 801 C CA . LEU A 1 113 ? 7.391 4.383 -28.067 1.00 45.28 113 LEU A CA 1
ATOM 802 C C . LEU A 1 113 ? 7.905 2.964 -27.751 1.00 45.28 113 LEU A C 1
ATOM 804 O O . LEU A 1 113 ? 8.393 2.719 -26.650 1.00 45.28 113 LEU A O 1
ATOM 808 N N . ALA A 1 114 ? 7.867 2.052 -28.731 1.00 45.69 114 ALA A N 1
ATOM 809 C CA . ALA A 1 114 ? 8.400 0.694 -28.626 1.00 45.69 114 ALA A CA 1
ATOM 810 C C . ALA A 1 114 ? 9.910 0.654 -28.314 1.00 45.69 114 ALA A C 1
ATOM 812 O O . ALA A 1 114 ? 10.370 -0.233 -27.601 1.00 45.69 114 ALA A O 1
ATOM 813 N N . LYS A 1 115 ? 10.679 1.647 -28.781 1.00 48.66 115 LYS A N 1
ATOM 814 C CA . LYS A 1 115 ? 12.126 1.767 -28.535 1.00 48.66 115 LYS A CA 1
ATOM 815 C C . LYS A 1 115 ? 12.451 2.231 -27.107 1.00 48.66 115 LYS A C 1
ATOM 817 O O . LYS A 1 115 ? 13.564 2.025 -26.640 1.00 48.66 115 LYS A O 1
ATOM 822 N N . VAL A 1 116 ? 11.486 2.846 -26.417 1.00 47.31 116 VAL A N 1
ATOM 823 C CA . VAL A 1 116 ? 11.631 3.385 -25.050 1.00 47.31 116 VAL A CA 1
ATOM 824 C C . VAL A 1 116 ? 10.980 2.466 -24.005 1.00 47.31 116 VAL A C 1
ATOM 826 O O . VAL A 1 116 ? 11.400 2.461 -22.854 1.00 47.31 116 VAL A O 1
ATOM 829 N N . ALA A 1 117 ? 9.991 1.657 -24.396 1.00 45.03 117 ALA A N 1
ATOM 830 C CA . ALA A 1 117 ? 9.151 0.880 -23.484 1.00 45.03 117 ALA A CA 1
ATOM 831 C C . ALA A 1 117 ? 9.591 -0.578 -23.221 1.00 45.03 117 ALA A C 1
ATOM 833 O O . ALA A 1 117 ? 8.864 -1.288 -22.529 1.00 45.03 117 ALA A O 1
ATOM 834 N N . GLY A 1 118 ? 10.739 -1.063 -23.720 1.00 43.41 118 GLY A N 1
ATOM 835 C CA . GLY A 1 118 ? 11.150 -2.435 -23.362 1.00 43.41 118 GLY A CA 1
ATOM 836 C C . GLY A 1 118 ? 12.260 -3.140 -24.140 1.00 43.41 118 GLY A C 1
ATOM 837 O O . GLY A 1 118 ? 12.376 -4.354 -24.009 1.00 43.41 118 GLY A O 1
ATOM 838 N N . GLY A 1 119 ? 13.081 -2.451 -24.930 1.00 37.41 119 GLY A N 1
ATOM 839 C CA . GLY A 1 119 ? 14.244 -3.077 -25.570 1.00 37.41 119 GLY A CA 1
ATOM 840 C C . GLY A 1 119 ? 15.505 -2.946 -24.718 1.00 37.41 119 GLY A C 1
ATOM 841 O O . GLY A 1 119 ? 16.375 -2.149 -25.061 1.00 37.41 119 GLY A O 1
ATOM 842 N N . THR A 1 120 ? 15.617 -3.663 -23.596 1.00 43.06 120 THR A N 1
ATOM 843 C CA . THR A 1 120 ? 16.813 -3.556 -22.740 1.00 43.06 120 THR A CA 1
ATOM 844 C C . THR A 1 120 ? 17.985 -4.339 -23.327 1.00 43.06 120 THR A C 1
ATOM 846 O O . THR A 1 120 ? 18.069 -5.561 -23.238 1.00 43.06 120 THR A O 1
ATOM 849 N N . LEU A 1 121 ? 18.891 -3.564 -23.916 1.00 41.56 121 LEU A N 1
ATOM 850 C CA . LEU A 1 121 ? 20.340 -3.729 -24.000 1.00 41.56 121 LEU A CA 1
ATOM 851 C C . LEU A 1 121 ? 20.910 -4.688 -22.924 1.00 41.56 121 LEU A C 1
ATOM 853 O O . LEU A 1 121 ? 20.995 -4.323 -21.753 1.00 41.56 121 LEU A O 1
ATOM 857 N N . ALA A 1 122 ? 21.346 -5.891 -23.305 1.00 34.78 122 ALA A N 1
ATOM 858 C CA . ALA A 1 122 ? 22.118 -6.766 -22.420 1.00 34.78 122 ALA A CA 1
ATOM 859 C C . ALA A 1 122 ? 23.575 -6.845 -22.891 1.00 34.78 122 ALA A C 1
ATOM 861 O O . ALA A 1 122 ? 23.878 -7.391 -23.951 1.00 34.78 122 ALA A O 1
ATOM 862 N N . LEU A 1 123 ? 24.455 -6.275 -22.062 1.00 35.97 123 LEU A N 1
ATOM 863 C CA . LEU A 1 123 ? 25.908 -6.420 -22.074 1.00 35.97 123 LEU A CA 1
ATOM 864 C C . LEU A 1 123 ? 26.332 -7.869 -22.355 1.00 35.97 123 LEU A C 1
ATOM 866 O O . LEU A 1 123 ? 25.947 -8.799 -21.644 1.00 35.97 123 LEU A O 1
ATOM 870 N N . ALA A 1 124 ? 27.150 -8.029 -23.394 1.00 34.84 124 ALA A N 1
ATOM 871 C CA . ALA A 1 124 ? 27.701 -9.301 -23.825 1.00 34.84 124 ALA A CA 1
ATOM 872 C C . ALA A 1 124 ? 28.607 -9.920 -22.748 1.00 34.84 124 ALA A C 1
ATOM 874 O O . ALA A 1 124 ? 29.492 -9.266 -22.192 1.00 34.84 124 ALA A O 1
ATOM 875 N N . ARG A 1 125 ? 28.394 -11.217 -22.502 1.00 32.56 125 ARG A N 1
ATOM 876 C CA . ARG A 1 125 ? 29.325 -12.097 -21.792 1.00 32.56 125 ARG A CA 1
ATOM 877 C C . ARG A 1 125 ? 30.704 -12.008 -22.454 1.00 32.56 125 ARG A C 1
ATOM 879 O O . ARG A 1 125 ? 30.832 -12.308 -23.637 1.00 32.56 125 ARG A O 1
ATOM 886 N N . VAL A 1 126 ? 31.731 -11.654 -21.683 1.00 36.75 126 VAL A N 1
ATOM 887 C CA . VAL A 1 126 ? 33.128 -11.888 -22.066 1.00 36.75 126 VAL A CA 1
ATOM 888 C C . VAL A 1 126 ? 33.389 -13.382 -21.911 1.00 36.75 126 VAL A C 1
ATOM 890 O O . VAL A 1 126 ? 33.382 -13.907 -20.801 1.00 36.75 126 VAL A O 1
ATOM 893 N N . GLY A 1 127 ? 33.571 -14.070 -23.032 1.00 29.02 127 GLY A N 1
ATOM 894 C CA . GLY A 1 127 ? 33.908 -15.486 -23.063 1.00 29.02 127 GLY A CA 1
ATOM 895 C C . GLY A 1 127 ? 34.207 -15.949 -24.481 1.00 29.02 127 GLY A C 1
ATOM 896 O O . GLY A 1 127 ? 33.312 -16.460 -25.136 1.00 29.02 127 GLY A O 1
ATOM 897 N N . GLY A 1 128 ? 35.464 -15.752 -24.898 1.00 31.09 128 GLY A N 1
ATOM 898 C CA . GLY A 1 128 ? 36.131 -16.451 -26.003 1.00 31.09 128 GLY A CA 1
ATOM 899 C C . GLY A 1 128 ? 35.639 -16.127 -27.414 1.00 31.09 128 GLY A C 1
ATOM 900 O O . GLY A 1 128 ? 34.687 -16.729 -27.885 1.00 31.09 128 GLY A O 1
ATOM 901 N N . ASP A 1 129 ? 36.301 -15.209 -28.114 1.00 28.36 129 ASP A N 1
ATOM 902 C CA . ASP A 1 129 ? 37.370 -15.524 -29.081 1.00 28.36 129 ASP A CA 1
ATOM 903 C C . ASP A 1 129 ? 37.650 -14.293 -29.970 1.00 28.36 129 ASP A C 1
ATOM 905 O O . ASP A 1 129 ? 36.784 -13.442 -30.189 1.00 28.36 129 ASP A O 1
ATOM 909 N N . PHE A 1 130 ? 38.894 -14.147 -30.419 1.00 40.34 130 PHE A N 1
ATOM 910 C CA . PHE A 1 130 ? 39.379 -12.988 -31.171 1.00 40.34 130 PHE A CA 1
ATOM 911 C C . PHE A 1 130 ? 38.809 -12.958 -32.601 1.00 40.34 130 PHE A C 1
ATOM 913 O O . PHE A 1 130 ? 39.195 -13.762 -33.444 1.00 40.34 130 PHE A O 1
ATOM 920 N N . GLY A 1 131 ? 37.963 -11.970 -32.912 1.00 32.47 131 GLY A N 1
ATOM 921 C CA . GLY A 1 131 ? 37.507 -11.675 -34.276 1.00 32.47 131 GLY A CA 1
ATOM 922 C C . GLY A 1 131 ? 37.157 -10.189 -34.464 1.00 32.47 131 GLY A C 1
ATOM 923 O O . GLY A 1 131 ? 36.706 -9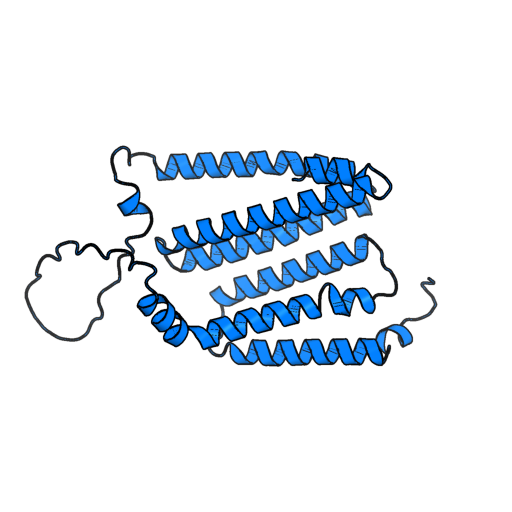.545 -33.511 1.00 32.47 131 GLY A O 1
ATOM 924 N N . PRO A 1 132 ? 37.397 -9.590 -35.647 1.00 28.56 132 PRO A N 1
ATOM 925 C CA . PRO A 1 132 ? 37.223 -8.157 -35.850 1.00 28.56 132 PRO A CA 1
ATOM 926 C C . PRO A 1 132 ? 35.735 -7.780 -35.890 1.00 28.56 132 PRO A C 1
ATOM 928 O O . PRO A 1 132 ? 34.990 -8.282 -36.721 1.00 28.56 132 PRO A O 1
ATOM 931 N N . ARG A 1 133 ? 35.348 -6.878 -34.972 1.00 33.66 133 ARG A N 1
ATOM 932 C CA . ARG A 1 133 ? 34.078 -6.126 -34.854 1.00 33.66 133 ARG A CA 1
ATOM 933 C C . ARG A 1 133 ? 33.097 -6.307 -36.023 1.00 33.66 133 ARG A C 1
ATOM 935 O O . ARG A 1 133 ? 33.038 -5.479 -36.931 1.00 33.66 133 ARG A O 1
ATOM 942 N N . GLU A 1 134 ? 32.255 -7.325 -35.917 1.00 29.62 134 GLU A N 1
ATOM 943 C CA . GLU A 1 134 ? 31.021 -7.410 -36.687 1.00 29.62 134 GLU A CA 1
ATOM 944 C C . GLU A 1 134 ? 30.008 -6.436 -36.069 1.00 29.62 134 GLU A C 1
ATOM 946 O O . GLU A 1 134 ? 29.736 -6.451 -34.865 1.00 29.62 134 GLU A O 1
ATOM 951 N N . GLN A 1 135 ? 29.520 -5.502 -36.881 1.00 29.91 135 GLN A N 1
ATOM 952 C CA . GLN A 1 135 ? 28.496 -4.543 -36.487 1.00 29.91 135 GLN A CA 1
ATOM 953 C C . GLN A 1 135 ? 27.222 -5.318 -36.132 1.00 29.91 135 GLN A C 1
ATOM 955 O O . GLN A 1 135 ? 26.554 -5.844 -37.019 1.00 29.91 135 GLN A O 1
ATOM 960 N N . LEU A 1 136 ? 26.888 -5.390 -34.837 1.00 34.91 136 LEU A N 1
ATOM 961 C CA . LEU A 1 136 ? 25.625 -5.963 -34.380 1.00 34.91 136 LEU A CA 1
ATOM 962 C C . LEU A 1 136 ? 24.464 -5.198 -35.020 1.00 34.91 136 LEU A C 1
ATOM 964 O O . LEU A 1 136 ? 24.143 -4.073 -34.629 1.00 34.91 136 LEU A O 1
ATOM 968 N N . GLN A 1 137 ? 23.821 -5.835 -35.993 1.00 26.06 137 GLN A N 1
ATOM 969 C CA . GLN A 1 137 ? 22.492 -5.450 -36.432 1.00 26.06 137 GLN A CA 1
ATOM 970 C C . GLN A 1 137 ? 21.542 -5.584 -35.230 1.00 26.06 137 GLN A C 1
ATOM 972 O O . GLN A 1 137 ? 21.648 -6.561 -34.480 1.00 26.06 137 GLN A O 1
ATOM 977 N N . PRO A 1 138 ? 20.641 -4.613 -34.997 1.00 31.56 138 PRO A N 1
ATOM 978 C CA . PRO A 1 138 ? 19.713 -4.664 -33.880 1.00 31.56 138 PRO A CA 1
ATOM 979 C C . PRO A 1 138 ? 18.698 -5.779 -34.143 1.00 31.56 138 PRO A C 1
ATOM 981 O O . PRO A 1 138 ? 17.678 -5.565 -34.788 1.00 31.56 138 PRO A O 1
ATOM 984 N N . SER A 1 139 ? 19.009 -6.988 -33.676 1.00 35.00 139 SER A N 1
ATOM 985 C CA . SER A 1 139 ? 18.064 -8.098 -33.660 1.00 35.00 139 SER A CA 1
ATOM 986 C C . SER A 1 139 ? 16.959 -7.742 -32.675 1.00 35.00 139 SER A C 1
ATOM 988 O O . SER A 1 139 ? 17.188 -7.632 -31.467 1.00 35.00 139 SER A O 1
ATOM 990 N N . GLU A 1 140 ? 15.783 -7.468 -33.230 1.00 37.84 140 GLU A N 1
ATOM 991 C CA . GLU A 1 140 ? 14.542 -7.207 -32.521 1.00 37.84 140 GLU A CA 1
ATOM 992 C C . GLU A 1 140 ? 14.260 -8.377 -31.574 1.00 37.84 140 GLU A C 1
ATOM 994 O O . GLU A 1 140 ? 13.733 -9.417 -31.969 1.00 37.84 140 GLU A O 1
ATOM 999 N N . ALA A 1 141 ? 14.622 -8.225 -30.299 1.00 40.19 141 ALA A N 1
ATOM 1000 C CA . ALA A 1 141 ? 14.168 -9.121 -29.250 1.00 40.19 141 ALA A CA 1
ATOM 1001 C C . ALA A 1 141 ? 12.664 -8.887 -29.061 1.00 40.19 141 ALA A C 1
ATOM 1003 O O . ALA A 1 141 ? 12.224 -8.106 -28.217 1.00 40.19 141 ALA A O 1
ATOM 1004 N N . LEU A 1 142 ? 11.885 -9.540 -29.922 1.00 44.22 142 LEU A N 1
ATOM 1005 C CA . LEU A 1 142 ? 10.443 -9.647 -29.847 1.00 44.22 142 LEU A CA 1
ATOM 1006 C C . LEU A 1 142 ? 10.102 -10.101 -28.427 1.00 44.22 142 LEU A C 1
ATOM 1008 O O . LEU A 1 142 ? 10.541 -11.171 -27.998 1.00 44.22 142 LEU A O 1
ATOM 1012 N N . VAL A 1 143 ? 9.355 -9.277 -27.685 1.00 52.81 143 VAL A N 1
ATOM 1013 C CA . VAL A 1 143 ? 8.772 -9.673 -26.399 1.00 52.81 143 VAL A CA 1
ATOM 1014 C C . VAL A 1 143 ? 8.092 -11.010 -26.638 1.00 52.81 143 VAL A C 1
ATOM 1016 O O . VAL A 1 143 ? 7.123 -11.081 -27.396 1.00 52.81 143 VAL A O 1
ATOM 1019 N N . ALA A 1 144 ? 8.664 -12.078 -26.075 1.00 54.56 144 ALA A N 1
ATOM 1020 C CA . ALA A 1 144 ? 8.200 -13.417 -26.373 1.00 54.56 144 ALA A CA 1
ATOM 1021 C C . ALA A 1 144 ? 6.702 -13.466 -26.042 1.00 54.56 144 ALA A C 1
ATOM 1023 O O . ALA A 1 144 ? 6.325 -13.066 -24.932 1.00 54.56 144 ALA A O 1
ATOM 1024 N N . PRO A 1 145 ? 5.838 -13.889 -26.984 1.00 60.19 145 PRO A N 1
ATOM 1025 C CA . PRO A 1 145 ? 4.405 -13.904 -26.744 1.00 60.19 145 PRO A CA 1
ATOM 1026 C C . PRO A 1 145 ? 4.117 -14.697 -25.469 1.00 60.19 145 PRO A C 1
ATOM 1028 O O . PRO A 1 145 ? 4.868 -15.617 -25.116 1.00 60.19 145 PRO A O 1
ATOM 1031 N N . ALA A 1 146 ? 3.042 -14.333 -24.766 1.00 63.75 146 ALA A N 1
ATOM 1032 C CA . ALA A 1 146 ? 2.563 -15.029 -23.572 1.00 63.75 146 ALA A CA 1
ATOM 1033 C C . ALA A 1 146 ? 1.978 -16.407 -23.942 1.00 63.75 146 ALA A C 1
ATOM 1035 O O . ALA A 1 146 ? 0.817 -16.720 -23.701 1.00 63.75 146 ALA A O 1
ATOM 1036 N N . THR A 1 147 ? 2.798 -17.233 -24.580 1.00 79.19 147 THR A N 1
ATOM 1037 C CA . THR A 1 147 ? 2.502 -18.599 -24.960 1.00 79.19 147 THR A CA 1
ATOM 1038 C C . THR A 1 147 ? 2.651 -19.476 -23.728 1.00 79.19 147 THR A C 1
ATOM 1040 O O . THR A 1 147 ? 3.551 -19.286 -22.907 1.00 79.19 147 THR A O 1
ATOM 1043 N N . TRP A 1 148 ? 1.808 -20.498 -23.627 1.00 77.75 148 TRP A N 1
ATOM 1044 C CA . TRP A 1 148 ? 1.830 -21.467 -22.532 1.00 77.75 148 TRP A CA 1
ATOM 1045 C C . TRP A 1 148 ? 3.217 -22.085 -22.278 1.00 77.75 148 TRP A C 1
ATOM 1047 O O . TRP A 1 148 ? 3.612 -22.301 -21.133 1.00 77.75 148 TRP A O 1
ATOM 1057 N N . ALA A 1 149 ? 3.998 -22.299 -23.340 1.00 78.25 149 ALA A N 1
ATOM 1058 C CA . ALA A 1 149 ? 5.378 -22.769 -23.247 1.00 78.25 149 ALA A CA 1
ATOM 1059 C C . ALA A 1 149 ? 6.290 -21.794 -22.474 1.00 78.25 149 ALA A C 1
ATOM 1061 O O . ALA A 1 149 ? 7.065 -22.226 -21.622 1.00 78.25 149 ALA A O 1
ATOM 1062 N N . ASN A 1 150 ? 6.151 -20.485 -22.701 1.00 78.38 150 ASN A N 1
ATOM 1063 C CA . ASN A 1 150 ? 6.939 -19.449 -22.026 1.00 78.38 150 ASN A CA 1
ATOM 1064 C C . ASN A 1 150 ? 6.515 -19.279 -20.565 1.00 78.38 150 ASN A C 1
ATOM 1066 O O . ASN A 1 150 ? 7.371 -19.144 -19.694 1.00 78.38 150 ASN A O 1
ATOM 1070 N N . ILE A 1 151 ? 5.211 -19.379 -20.278 1.00 78.19 151 ILE A N 1
ATOM 1071 C CA . ILE A 1 151 ? 4.680 -19.379 -18.905 1.00 78.19 151 ILE A CA 1
ATOM 1072 C C . ILE A 1 151 ? 5.233 -20.575 -18.122 1.00 78.19 151 ILE A C 1
ATOM 1074 O O . ILE A 1 151 ? 5.720 -20.417 -17.003 1.00 78.19 151 ILE A O 1
ATOM 1078 N N . ARG A 1 152 ? 5.225 -21.772 -18.722 1.00 80.06 152 ARG A N 1
ATOM 1079 C CA . ARG A 1 152 ? 5.755 -22.986 -18.086 1.00 80.06 152 ARG A CA 1
ATOM 1080 C C . ARG A 1 152 ? 7.255 -22.882 -17.814 1.00 80.06 152 ARG A C 1
ATOM 1082 O O . ARG A 1 152 ? 7.714 -23.326 -16.763 1.00 80.06 152 ARG A O 1
ATOM 1089 N N . THR A 1 153 ? 8.012 -22.294 -18.735 1.00 78.62 153 THR A N 1
ATOM 1090 C CA . THR A 1 153 ? 9.451 -22.056 -18.562 1.00 78.62 153 THR A CA 1
ATOM 1091 C C . THR A 1 153 ? 9.716 -21.030 -17.462 1.00 78.62 153 THR A C 1
ATOM 1093 O O . THR A 1 153 ? 10.516 -21.300 -16.571 1.00 78.62 153 THR A O 1
ATOM 1096 N N . ALA A 1 154 ? 8.982 -19.914 -17.434 1.00 77.38 154 ALA A N 1
ATOM 1097 C CA . ALA A 1 154 ? 9.082 -18.919 -16.366 1.00 77.38 154 ALA A CA 1
ATOM 1098 C C . ALA A 1 154 ? 8.759 -19.520 -14.988 1.00 77.38 154 ALA A C 1
ATOM 1100 O O . ALA A 1 154 ? 9.485 -19.291 -14.021 1.00 77.38 154 ALA A O 1
ATOM 1101 N N . PHE A 1 155 ? 7.722 -20.359 -14.909 1.00 82.06 155 PHE A N 1
ATOM 1102 C CA . PHE A 1 155 ? 7.361 -21.051 -13.675 1.00 82.06 155 PHE A CA 1
ATOM 1103 C C . PHE A 1 155 ? 8.424 -22.070 -13.243 1.00 82.06 155 PHE A C 1
ATOM 1105 O O . PHE A 1 155 ? 8.684 -22.222 -12.056 1.00 82.06 155 PHE A O 1
ATOM 1112 N N . ARG A 1 156 ? 9.102 -22.744 -14.177 1.00 80.19 156 ARG A N 1
ATOM 1113 C CA . ARG A 1 156 ? 10.221 -23.641 -13.841 1.00 80.19 156 ARG A CA 1
ATOM 1114 C C . ARG A 1 156 ? 11.455 -22.889 -13.345 1.00 80.19 156 ARG A C 1
ATOM 1116 O O . ARG A 1 156 ? 12.121 -23.380 -12.442 1.00 80.19 156 ARG A O 1
ATOM 1123 N N . CYS A 1 157 ? 11.750 -21.719 -13.907 1.00 77.56 157 CYS A N 1
ATOM 1124 C CA . CYS A 1 157 ? 12.922 -20.930 -13.527 1.00 77.56 157 CYS A CA 1
ATOM 1125 C C . CYS A 1 157 ? 12.724 -20.151 -12.218 1.00 77.56 157 CYS A C 1
ATOM 1127 O O . CYS A 1 157 ? 13.656 -20.052 -11.426 1.00 77.56 157 CYS A O 1
ATOM 1129 N N . SER A 1 158 ? 11.519 -19.627 -11.972 1.00 80.06 158 SER A N 1
ATOM 1130 C CA . SER A 1 158 ? 11.253 -18.704 -10.856 1.00 80.06 158 SER A CA 1
ATOM 1131 C C . SER A 1 158 ? 10.155 -19.173 -9.900 1.00 80.06 158 SER A C 1
ATOM 1133 O O . SER A 1 158 ? 9.867 -18.485 -8.922 1.00 80.06 158 SER A O 1
ATOM 1135 N N . GLY A 1 159 ? 9.536 -20.332 -10.137 1.00 81.25 159 GLY A N 1
ATOM 1136 C CA . GLY A 1 159 ? 8.361 -20.791 -9.389 1.00 81.25 159 GLY A CA 1
ATOM 1137 C C . GLY A 1 159 ? 8.605 -20.957 -7.893 1.00 81.25 159 GLY A C 1
ATOM 1138 O O . GLY A 1 159 ? 7.751 -20.582 -7.098 1.00 81.25 159 GLY A O 1
ATOM 1139 N N . LEU A 1 160 ? 9.791 -21.425 -7.488 1.00 83.62 160 LEU A N 1
ATOM 1140 C CA . LEU A 1 160 ? 10.136 -21.551 -6.068 1.00 83.62 160 LEU A CA 1
ATOM 1141 C C . LEU A 1 160 ? 10.265 -20.182 -5.382 1.00 83.62 160 LEU A C 1
ATOM 1143 O O . LEU A 1 160 ? 9.850 -20.017 -4.237 1.00 83.62 160 LEU A O 1
ATOM 1147 N N . VAL A 1 161 ? 10.795 -19.176 -6.080 1.00 84.25 161 VAL A N 1
ATOM 1148 C CA . VAL A 1 161 ? 10.869 -17.803 -5.560 1.00 84.25 161 VAL A CA 1
ATOM 1149 C C . VAL A 1 161 ? 9.473 -17.183 -5.491 1.00 84.25 161 VAL A C 1
ATOM 1151 O O . VAL A 1 161 ? 9.120 -16.602 -4.467 1.00 84.25 161 VAL A O 1
ATOM 1154 N N . MET A 1 162 ? 8.651 -17.361 -6.533 1.00 83.75 162 MET A N 1
ATOM 1155 C CA . MET A 1 162 ? 7.262 -16.884 -6.543 1.00 83.75 162 MET A CA 1
ATOM 1156 C C . MET A 1 162 ? 6.444 -17.511 -5.411 1.00 83.75 162 MET A C 1
ATOM 1158 O O . MET A 1 162 ? 5.738 -16.795 -4.710 1.00 83.75 162 MET A O 1
ATOM 1162 N N . PHE A 1 163 ? 6.581 -18.820 -5.186 1.00 88.06 163 PHE A N 1
ATOM 1163 C CA . PHE A 1 163 ? 5.909 -19.509 -4.087 1.00 88.06 163 PHE A CA 1
ATOM 1164 C C . PHE A 1 163 ? 6.306 -18.934 -2.724 1.00 88.06 163 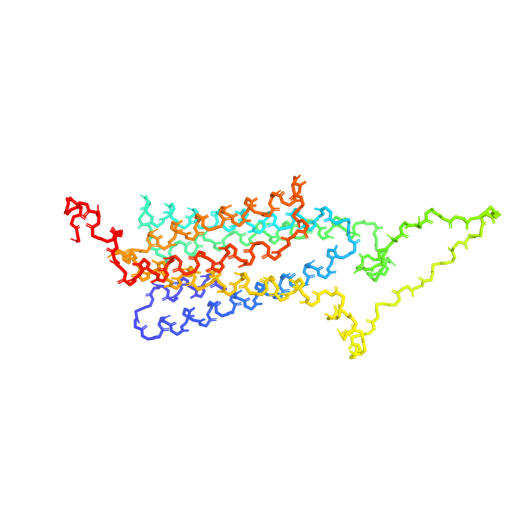PHE A C 1
ATOM 1166 O O . PHE A 1 163 ? 5.431 -18.612 -1.926 1.00 88.06 163 PHE A O 1
ATOM 1173 N N . ASN A 1 164 ? 7.607 -18.749 -2.470 1.00 88.69 164 ASN A N 1
ATOM 1174 C CA . ASN A 1 164 ? 8.080 -18.188 -1.202 1.00 88.69 164 ASN A CA 1
ATOM 1175 C C . ASN A 1 164 ? 7.548 -16.766 -0.960 1.00 88.69 164 ASN A C 1
ATOM 1177 O O . ASN A 1 164 ? 7.131 -16.465 0.156 1.00 88.69 164 ASN A O 1
ATOM 1181 N N . LEU A 1 165 ? 7.514 -15.911 -1.989 1.00 84.25 165 LEU A N 1
ATOM 1182 C CA . LEU A 1 165 ? 6.966 -14.553 -1.879 1.00 84.25 165 LEU A CA 1
ATOM 1183 C C . LEU A 1 165 ? 5.457 -14.552 -1.611 1.00 84.25 165 LEU A C 1
ATOM 1185 O O . LEU A 1 165 ? 4.992 -13.808 -0.751 1.00 84.25 165 LEU A O 1
ATOM 1189 N N . VAL A 1 166 ? 4.699 -15.410 -2.301 1.00 88.31 166 VAL A N 1
ATOM 1190 C CA . VAL A 1 166 ? 3.255 -15.563 -2.062 1.00 88.31 166 VAL A CA 1
ATOM 1191 C C . VAL A 1 166 ? 2.994 -16.076 -0.647 1.00 88.31 166 VAL A C 1
ATOM 1193 O O . VAL A 1 166 ? 2.141 -15.533 0.049 1.00 88.31 166 VAL A O 1
ATOM 1196 N N . ALA A 1 167 ? 3.747 -17.078 -0.191 1.00 88.94 167 ALA A N 1
ATOM 1197 C CA . ALA A 1 167 ? 3.609 -17.629 1.153 1.00 88.94 167 ALA A CA 1
ATOM 1198 C C . ALA A 1 167 ? 3.900 -16.578 2.235 1.00 88.94 167 ALA A C 1
ATOM 1200 O O . ALA A 1 167 ? 3.095 -16.407 3.147 1.00 88.94 167 ALA A O 1
ATOM 1201 N N . VAL A 1 168 ? 5.001 -15.825 2.104 1.00 88.88 168 VAL A N 1
ATOM 1202 C CA . VAL A 1 168 ? 5.338 -14.730 3.031 1.00 88.88 168 VAL A CA 1
ATOM 1203 C C . VAL A 1 168 ? 4.224 -13.690 3.072 1.00 88.88 168 VAL A C 1
ATOM 1205 O O . VAL A 1 168 ? 3.821 -13.295 4.161 1.00 88.88 168 VAL A O 1
ATOM 1208 N N . TYR A 1 169 ? 3.677 -13.304 1.916 1.00 87.25 169 TYR A N 1
ATOM 1209 C CA . TYR A 1 169 ? 2.575 -12.345 1.849 1.00 87.25 169 TYR A CA 1
ATOM 1210 C C . TYR A 1 169 ? 1.305 -12.859 2.545 1.00 87.25 169 TYR A C 1
ATOM 1212 O O . TYR A 1 169 ? 0.662 -12.124 3.290 1.00 87.25 169 TYR A O 1
ATOM 1220 N N . VAL A 1 170 ? 0.947 -14.133 2.358 1.00 88.81 170 VAL A N 1
ATOM 1221 C CA . VAL A 1 170 ? -0.201 -14.745 3.049 1.00 88.81 170 VAL A CA 1
ATOM 1222 C C . VAL A 1 170 ? 0.025 -14.785 4.561 1.00 88.81 170 VAL A C 1
ATOM 1224 O O . VAL A 1 170 ? -0.868 -14.417 5.321 1.00 88.81 170 VAL A O 1
ATOM 1227 N N . PHE A 1 171 ? 1.215 -15.191 5.010 1.00 90.12 171 PHE A N 1
ATOM 1228 C CA . PHE A 1 171 ? 1.561 -15.231 6.432 1.00 90.12 171 PHE A CA 1
ATOM 1229 C C . PHE A 1 171 ? 1.561 -13.840 7.068 1.00 90.12 171 PHE A C 1
ATOM 1231 O O . PHE A 1 171 ? 1.061 -13.661 8.173 1.00 90.12 171 PHE A O 1
ATOM 1238 N N . GLU A 1 172 ? 2.069 -12.839 6.359 1.00 86.62 172 GLU A N 1
ATOM 1239 C CA . GLU A 1 172 ? 1.997 -11.438 6.761 1.00 86.62 172 GLU A CA 1
ATOM 1240 C C . GLU A 1 172 ? 0.547 -10.979 6.945 1.00 86.62 172 GLU A C 1
ATOM 1242 O O . GLU A 1 172 ? 0.218 -10.445 8.001 1.00 86.62 172 GLU A O 1
ATOM 1247 N N . ARG A 1 173 ? -0.336 -11.262 5.976 1.00 85.50 173 ARG A N 1
ATOM 1248 C CA . ARG A 1 173 ? -1.763 -10.906 6.056 1.00 85.50 173 ARG A CA 1
ATOM 1249 C C . ARG A 1 173 ? -2.527 -11.682 7.126 1.00 85.50 173 ARG A C 1
ATOM 1251 O O . ARG A 1 173 ? -3.518 -11.174 7.651 1.00 85.50 173 ARG A O 1
ATOM 1258 N N . ALA A 1 174 ? -2.060 -12.881 7.473 1.00 86.56 174 ALA A N 1
ATOM 1259 C CA . ALA A 1 174 ? -2.582 -13.648 8.596 1.00 86.56 174 ALA A CA 1
ATOM 1260 C C . ALA A 1 174 ? -2.222 -12.997 9.940 1.00 86.56 174 ALA A C 1
ATOM 1262 O O . ALA A 1 174 ? -3.086 -12.887 10.806 1.00 86.56 174 ALA A O 1
ATOM 1263 N N . VAL A 1 175 ? -0.981 -12.522 10.106 1.00 84.81 175 VAL A N 1
ATOM 1264 C CA . VAL A 1 175 ? -0.564 -11.797 11.318 1.00 84.81 175 VAL A CA 1
ATOM 1265 C C . VAL A 1 175 ? -1.258 -10.440 11.405 1.00 84.81 175 VAL A C 1
ATOM 1267 O O . VAL A 1 175 ? -1.922 -10.167 12.400 1.00 84.81 175 VAL A O 1
ATOM 1270 N N . PHE A 1 176 ? -1.155 -9.609 10.367 1.00 80.81 176 PHE A N 1
ATOM 1271 C CA . PHE A 1 176 ? -1.746 -8.275 10.339 1.00 80.81 176 PHE A CA 1
ATOM 1272 C C . PHE A 1 176 ? -2.556 -8.046 9.048 1.00 80.81 176 PHE A C 1
ATOM 1274 O O . PHE A 1 176 ? -2.009 -8.161 7.950 1.00 80.81 176 PHE A O 1
ATOM 1281 N N . PRO A 1 177 ? -3.848 -7.679 9.134 1.00 72.94 177 PRO A N 1
ATOM 1282 C CA . PRO A 1 177 ? -4.579 -7.321 10.351 1.00 72.94 177 PRO A CA 1
ATOM 1283 C C . PRO A 1 177 ? -5.136 -8.512 11.159 1.00 72.94 177 PRO A C 1
ATOM 1285 O O . PRO A 1 177 ? -5.621 -8.292 12.252 1.00 72.94 177 PRO A O 1
ATOM 1288 N N . GLY A 1 178 ? -5.069 -9.763 10.687 1.00 80.62 178 GLY A N 1
ATOM 1289 C CA . GLY A 1 178 ? -5.838 -10.884 11.264 1.00 80.62 178 GLY A CA 1
ATOM 1290 C C . GLY A 1 178 ? -5.623 -11.203 12.757 1.00 80.62 178 GLY A C 1
ATOM 1291 O O . GLY A 1 178 ? -6.536 -11.045 13.567 1.00 80.62 178 GLY A O 1
ATOM 1292 N N . LEU A 1 179 ? -4.459 -11.747 13.120 1.00 79.56 179 LEU A N 1
ATOM 1293 C CA . LEU A 1 179 ? -4.175 -12.217 14.486 1.00 79.56 179 LEU A CA 1
ATOM 1294 C C . LEU A 1 179 ? -3.865 -11.066 15.453 1.00 79.56 179 LEU A C 1
ATOM 1296 O O . LEU A 1 179 ? -4.264 -11.123 16.613 1.00 79.56 179 LEU A O 1
ATOM 1300 N N . ALA A 1 180 ? -3.202 -10.013 14.973 1.00 75.00 180 ALA A N 1
ATOM 1301 C CA . ALA A 1 180 ? -2.866 -8.842 15.776 1.00 75.00 180 ALA A CA 1
ATOM 1302 C C . ALA A 1 180 ? -4.115 -8.053 16.209 1.00 75.00 180 ALA A C 1
ATOM 1304 O O . ALA A 1 180 ? -4.209 -7.656 17.367 1.00 75.00 180 ALA A O 1
ATOM 1305 N N . ASP A 1 181 ? -5.103 -7.873 15.323 1.00 72.25 181 ASP A N 1
ATOM 1306 C CA . ASP A 1 181 ? -6.366 -7.204 15.675 1.00 72.25 181 ASP A CA 1
ATOM 1307 C C . ASP A 1 181 ? -7.124 -7.980 16.756 1.00 72.25 181 ASP A C 1
ATOM 1309 O O . ASP A 1 181 ? -7.652 -7.391 17.694 1.00 72.25 181 ASP A O 1
ATOM 1313 N N . ARG A 1 182 ? -7.080 -9.319 16.697 1.00 70.94 182 ARG A N 1
ATOM 1314 C CA . ARG A 1 182 ? -7.690 -10.168 17.722 1.00 70.94 182 ARG A CA 1
ATOM 1315 C C . ARG A 1 182 ? -7.047 -10.019 19.087 1.00 70.94 182 ARG A C 1
ATOM 1317 O O . ARG A 1 182 ? -7.791 -10.056 20.053 1.00 70.94 182 ARG A O 1
ATOM 1324 N N . GLU A 1 183 ? -5.730 -9.864 19.198 1.00 66.94 183 GLU A N 1
ATOM 1325 C CA . GLU A 1 183 ? -5.077 -9.753 20.511 1.00 66.94 183 GLU A CA 1
ATOM 1326 C C . GLU A 1 183 ? -5.237 -8.400 21.176 1.00 66.94 183 GLU A C 1
ATOM 1328 O O . GLU A 1 183 ? -5.281 -8.333 22.408 1.00 66.94 183 GLU A O 1
ATOM 1333 N N . THR A 1 184 ? -5.351 -7.333 20.390 1.00 60.81 184 THR A N 1
ATOM 1334 C CA . THR A 1 184 ? -5.411 -5.996 20.969 1.00 60.81 184 THR A CA 1
ATOM 1335 C C . THR A 1 184 ? -6.732 -5.768 21.705 1.00 60.81 184 THR A C 1
ATOM 1337 O O . THR A 1 184 ? -7.805 -5.810 21.114 1.00 60.81 184 THR A O 1
ATOM 1340 N N . LEU A 1 185 ? -6.653 -5.500 23.012 1.00 51.50 185 LEU A N 1
ATOM 1341 C CA . LEU A 1 185 ? -7.813 -5.288 23.891 1.00 51.50 185 LEU A CA 1
ATOM 1342 C C . LEU A 1 185 ? -8.565 -3.970 23.617 1.00 51.50 185 LEU A C 1
ATOM 1344 O O . LEU A 1 185 ? -9.731 -3.853 23.977 1.00 51.50 185 LEU A O 1
ATOM 1348 N N . CYS A 1 186 ? -7.934 -3.009 22.933 1.00 52.94 186 CYS A N 1
ATOM 1349 C CA . CYS A 1 186 ? -8.555 -1.757 22.504 1.00 52.94 186 CYS A CA 1
ATOM 1350 C C . CYS A 1 186 ? -8.621 -1.695 20.975 1.00 52.94 186 CYS A C 1
ATOM 1352 O O . CYS A 1 186 ? -7.637 -1.369 20.311 1.00 52.94 186 CYS A O 1
ATOM 1354 N N . SER A 1 187 ? -9.807 -1.948 20.417 1.00 55.53 187 SER A N 1
ATOM 1355 C CA . SER A 1 187 ? -10.145 -1.688 19.009 1.00 55.53 187 SER A CA 1
ATOM 1356 C C . SER A 1 187 ? -10.307 -0.176 18.763 1.00 55.53 187 SER A C 1
ATOM 1358 O O . SER A 1 187 ? -11.350 0.291 18.295 1.00 55.53 187 SER A O 1
ATOM 1360 N N . SER A 1 188 ? -9.300 0.622 19.123 1.00 65.19 188 SER A N 1
ATOM 1361 C CA . SER A 1 188 ? -9.289 2.047 18.802 1.00 65.19 188 SER A CA 1
ATOM 1362 C C . SER A 1 188 ? -8.813 2.247 17.361 1.00 65.19 188 SER A C 1
ATOM 1364 O O . SER A 1 188 ? -7.944 1.528 16.852 1.00 65.19 188 SER A O 1
ATOM 1366 N N . LYS A 1 189 ? -9.393 3.230 16.667 1.00 68.19 189 LYS A N 1
ATOM 1367 C CA . LYS A 1 189 ? -9.020 3.559 15.278 1.00 68.19 189 LYS A CA 1
ATOM 1368 C C . LYS A 1 189 ? -7.547 3.978 15.196 1.00 68.19 189 LYS A C 1
ATOM 1370 O O . LYS A 1 189 ? -6.880 3.754 14.186 1.00 68.19 189 LYS A O 1
ATOM 1375 N N . GLU A 1 190 ? -7.049 4.560 16.279 1.00 69.75 190 GLU A N 1
ATOM 1376 C CA . GLU A 1 190 ? -5.690 5.041 16.477 1.00 69.75 190 GLU A CA 1
ATOM 1377 C C . GLU A 1 190 ? -4.691 3.882 16.551 1.00 69.75 190 GLU A C 1
ATOM 1379 O O . GLU A 1 190 ? -3.616 3.964 15.951 1.00 69.75 190 GLU A O 1
ATOM 1384 N N . TRP A 1 191 ? -5.046 2.778 17.219 1.00 75.31 191 TRP A N 1
ATOM 1385 C CA . TRP A 1 191 ? -4.190 1.595 17.294 1.00 75.31 191 TRP A CA 1
ATOM 1386 C C . TRP A 1 191 ? -3.997 0.949 15.923 1.00 75.31 191 TRP A C 1
ATOM 1388 O O . TRP A 1 191 ? -2.862 0.709 15.504 1.00 75.31 191 TRP A O 1
ATOM 1398 N N . TYR A 1 192 ? -5.092 0.747 15.183 1.00 76.50 192 TYR A N 1
ATOM 1399 C CA . TYR A 1 192 ? -5.038 0.194 13.829 1.00 76.50 192 TYR A CA 1
ATOM 1400 C C . TYR A 1 192 ? -4.144 1.040 12.910 1.00 76.50 192 TYR A C 1
ATOM 1402 O O . TYR A 1 192 ? -3.286 0.513 12.199 1.00 76.50 192 TYR A O 1
ATOM 1410 N N . ALA A 1 193 ? -4.301 2.366 12.957 1.00 75.81 193 ALA A N 1
ATOM 1411 C CA . ALA A 1 193 ? -3.491 3.282 12.163 1.00 75.81 193 ALA A CA 1
ATOM 1412 C C . ALA A 1 193 ? -2.007 3.263 12.579 1.00 75.81 193 ALA A C 1
ATOM 1414 O O . ALA A 1 193 ? -1.118 3.300 11.721 1.00 75.81 193 ALA A O 1
ATOM 1415 N N . THR A 1 194 ? -1.726 3.157 13.880 1.00 79.00 194 THR A N 1
ATOM 1416 C CA . THR A 1 194 ? -0.360 3.060 14.417 1.00 79.00 194 THR A CA 1
ATOM 1417 C C . THR A 1 194 ? 0.317 1.772 13.959 1.00 79.00 194 THR A C 1
ATOM 1419 O O . THR A 1 194 ? 1.414 1.819 13.402 1.00 79.00 194 THR A O 1
ATOM 1422 N N . MET A 1 195 ? -0.360 0.629 14.094 1.00 80.44 195 MET A N 1
ATOM 1423 C CA . MET A 1 195 ? 0.121 -0.659 13.589 1.00 80.44 195 MET A CA 1
ATOM 1424 C C . MET A 1 195 ? 0.355 -0.629 12.076 1.00 80.44 195 MET A C 1
ATOM 1426 O O . MET A 1 195 ? 1.401 -1.085 11.617 1.00 80.44 195 MET A O 1
ATOM 1430 N N . TRP A 1 196 ? -0.561 -0.031 11.307 1.00 82.62 196 TRP A N 1
ATOM 1431 C CA . TRP A 1 196 ? -0.397 0.160 9.864 1.00 82.62 196 TRP A CA 1
ATOM 1432 C C . TRP A 1 196 ? 0.854 0.982 9.530 1.00 82.62 196 TRP A C 1
ATOM 1434 O O . TRP A 1 196 ? 1.621 0.625 8.636 1.00 82.62 196 TRP A O 1
ATOM 1444 N N . THR A 1 197 ? 1.104 2.058 10.276 1.00 81.44 197 THR A N 1
ATOM 1445 C CA . THR A 1 197 ? 2.276 2.918 10.070 1.00 81.44 197 THR A CA 1
ATOM 1446 C C . THR A 1 197 ? 3.571 2.178 10.403 1.00 81.44 197 THR A C 1
ATOM 1448 O O . THR A 1 197 ? 4.497 2.182 9.593 1.00 81.44 197 THR A O 1
ATOM 1451 N N . CYS A 1 198 ? 3.627 1.473 11.538 1.00 84.06 198 CYS A N 1
ATOM 1452 C CA . CYS A 1 198 ? 4.759 0.618 11.913 1.00 84.06 198 CYS A CA 1
ATOM 1453 C C . CYS A 1 198 ? 5.028 -0.464 10.861 1.00 84.06 198 CYS A C 1
ATOM 1455 O O . CYS A 1 198 ? 6.176 -0.691 10.472 1.00 84.06 198 CYS A O 1
ATOM 1457 N N . TYR A 1 199 ? 3.967 -1.086 10.349 1.00 84.00 199 TYR A N 1
ATOM 1458 C CA . TYR A 1 199 ? 4.047 -2.033 9.247 1.00 84.00 199 TYR A CA 1
ATOM 1459 C C . TYR A 1 199 ? 4.658 -1.386 7.992 1.00 84.00 199 TYR A C 1
ATOM 1461 O O . TYR A 1 199 ? 5.621 -1.917 7.435 1.00 84.00 199 TYR A O 1
ATOM 1469 N N . CYS A 1 200 ? 4.186 -0.206 7.575 1.00 84.69 200 CYS A N 1
ATOM 1470 C CA . CYS A 1 200 ? 4.745 0.509 6.425 1.00 84.69 200 CYS A CA 1
ATOM 1471 C C . CYS A 1 200 ? 6.219 0.894 6.625 1.00 84.69 200 CYS A C 1
ATOM 1473 O O . CYS A 1 200 ? 6.997 0.818 5.672 1.00 84.69 200 CYS A O 1
ATOM 1475 N N . ILE A 1 201 ? 6.633 1.258 7.843 1.00 86.06 201 ILE A N 1
ATOM 1476 C CA . ILE A 1 201 ? 8.043 1.511 8.179 1.00 86.06 201 ILE A CA 1
ATOM 1477 C C . ILE A 1 201 ? 8.860 0.230 7.994 1.00 86.06 201 ILE A C 1
ATOM 1479 O O . ILE A 1 201 ? 9.886 0.256 7.314 1.00 86.06 201 ILE A O 1
ATOM 1483 N N . GLY A 1 202 ? 8.386 -0.895 8.534 1.00 85.19 202 GLY A N 1
ATOM 1484 C CA . GLY A 1 202 ? 9.038 -2.198 8.394 1.00 85.19 202 GLY A CA 1
ATOM 1485 C C . GLY A 1 202 ? 9.191 -2.623 6.933 1.00 85.19 202 GLY A C 1
ATOM 1486 O O . GLY A 1 202 ? 10.284 -2.999 6.509 1.00 85.19 202 GLY A O 1
ATOM 1487 N N . VAL A 1 203 ? 8.134 -2.481 6.127 1.00 82.38 203 VAL A N 1
ATOM 1488 C CA . VAL A 1 203 ? 8.173 -2.754 4.680 1.00 82.38 203 VAL A CA 1
ATOM 1489 C C . VAL A 1 203 ? 9.154 -1.826 3.966 1.00 82.38 203 VAL A C 1
ATOM 1491 O O . VAL A 1 203 ? 9.924 -2.281 3.122 1.00 82.38 203 VAL A O 1
ATOM 1494 N N . THR A 1 204 ? 9.170 -0.536 4.307 1.00 83.12 204 THR A N 1
ATOM 1495 C CA . THR A 1 204 ? 10.105 0.433 3.713 1.00 83.12 204 THR A CA 1
ATOM 1496 C C . THR A 1 204 ? 11.545 0.054 4.025 1.00 83.12 204 THR A C 1
ATOM 1498 O O . THR A 1 204 ? 12.367 -0.034 3.115 1.00 83.12 204 THR A O 1
ATOM 1501 N N . LEU A 1 205 ? 11.843 -0.241 5.290 1.00 83.31 205 LEU A N 1
ATOM 1502 C CA . LEU A 1 205 ? 13.173 -0.645 5.728 1.00 83.31 205 LEU A CA 1
ATOM 1503 C C . LEU A 1 205 ? 13.600 -1.964 5.075 1.00 83.31 205 LEU A C 1
ATOM 1505 O O . LEU A 1 205 ? 14.737 -2.086 4.631 1.00 83.31 205 LEU A O 1
ATOM 1509 N N . SER A 1 206 ? 12.676 -2.920 4.944 1.00 80.44 206 SER A N 1
ATOM 1510 C CA . SER A 1 206 ? 12.909 -4.181 4.238 1.00 80.44 206 SER A CA 1
ATOM 1511 C C . SER A 1 206 ? 13.205 -3.975 2.749 1.00 80.44 206 SER A C 1
ATOM 1513 O O . SER A 1 206 ? 14.057 -4.661 2.196 1.00 80.44 206 SER A O 1
ATOM 1515 N N . ARG A 1 207 ? 12.551 -3.019 2.080 1.00 76.69 207 ARG A N 1
ATOM 1516 C CA . ARG A 1 207 ? 12.813 -2.717 0.661 1.00 76.69 207 ARG A CA 1
ATOM 1517 C C . ARG A 1 207 ? 14.110 -1.936 0.462 1.00 76.69 207 ARG A C 1
ATOM 1519 O O . ARG A 1 207 ? 14.822 -2.186 -0.507 1.00 76.69 207 ARG A O 1
ATOM 1526 N N . LEU A 1 208 ? 14.443 -1.037 1.388 1.00 77.25 208 LEU A N 1
ATOM 1527 C CA . LEU A 1 208 ? 15.717 -0.315 1.401 1.00 77.25 208 LEU A CA 1
ATOM 1528 C C . LEU A 1 208 ? 16.896 -1.246 1.703 1.00 77.25 208 LEU A C 1
ATOM 1530 O O . LEU A 1 208 ? 17.970 -1.077 1.128 1.00 77.25 208 LEU A O 1
ATOM 1534 N N . SER A 1 209 ? 16.702 -2.253 2.558 1.00 78.88 209 SER A N 1
ATOM 1535 C CA . SER A 1 209 ? 17.774 -3.175 2.931 1.00 78.88 209 SER A CA 1
ATOM 1536 C C . SER A 1 209 ? 18.256 -4.022 1.758 1.00 78.88 209 SER A C 1
ATOM 1538 O O . SER A 1 209 ? 19.437 -4.338 1.723 1.00 78.88 209 SER A O 1
ATOM 1540 N N . VAL A 1 210 ? 17.417 -4.303 0.751 1.00 72.25 210 VAL A N 1
ATOM 1541 C CA . VAL A 1 210 ? 17.814 -5.048 -0.462 1.00 72.25 210 VAL A CA 1
ATOM 1542 C C . VAL A 1 210 ? 18.899 -4.321 -1.268 1.00 72.25 210 VAL A C 1
ATOM 1544 O O . VAL A 1 210 ? 19.705 -4.978 -1.927 1.00 72.25 210 VAL A O 1
ATOM 1547 N N . ALA A 1 211 ? 18.960 -2.985 -1.196 1.00 67.31 211 ALA A N 1
ATOM 1548 C CA . ALA A 1 211 ? 20.015 -2.200 -1.841 1.00 67.31 211 ALA A CA 1
ATOM 1549 C C . ALA A 1 211 ? 21.373 -2.309 -1.118 1.00 67.31 211 ALA A C 1
ATOM 1551 O O . ALA A 1 211 ? 22.404 -2.031 -1.723 1.00 67.31 211 ALA A O 1
ATOM 1552 N N . ILE A 1 212 ? 21.377 -2.719 0.158 1.00 70.94 212 ILE A N 1
ATOM 1553 C CA . ILE A 1 212 ? 22.575 -2.816 1.009 1.00 70.94 212 ILE A CA 1
ATOM 1554 C C . ILE A 1 212 ? 22.997 -4.284 1.202 1.00 70.94 212 ILE A C 1
ATOM 1556 O O . ILE A 1 212 ? 24.175 -4.616 1.106 1.00 70.94 212 ILE A O 1
ATOM 1560 N N . PHE A 1 213 ? 22.033 -5.176 1.438 1.00 77.44 213 PHE A N 1
ATOM 1561 C CA . PHE A 1 213 ? 22.217 -6.597 1.709 1.00 77.44 213 PHE A CA 1
ATOM 1562 C C . PHE A 1 213 ? 21.260 -7.427 0.852 1.00 77.44 213 PHE A C 1
ATOM 1564 O O . PHE A 1 213 ? 20.043 -7.431 1.050 1.00 77.44 213 PHE A O 1
ATOM 1571 N N . ARG A 1 214 ? 21.811 -8.188 -0.095 1.00 71.88 214 ARG A N 1
ATOM 1572 C CA . ARG A 1 214 ? 21.020 -9.074 -0.952 1.00 71.88 214 ARG A CA 1
ATOM 1573 C C . ARG A 1 214 ? 20.887 -10.452 -0.304 1.00 71.88 214 ARG A C 1
ATOM 1575 O O . ARG A 1 214 ? 21.857 -11.196 -0.208 1.00 71.88 214 ARG A O 1
ATOM 1582 N N . ILE A 1 215 ? 19.678 -10.803 0.133 1.00 73.75 215 ILE A N 1
ATOM 1583 C CA . ILE A 1 215 ? 19.396 -12.122 0.716 1.00 73.75 215 ILE A CA 1
ATOM 1584 C C . ILE A 1 215 ? 19.274 -13.149 -0.415 1.00 73.75 215 ILE A C 1
ATOM 1586 O O . ILE A 1 215 ? 18.289 -13.166 -1.150 1.00 73.75 215 ILE A O 1
ATOM 1590 N N . GLU A 1 216 ? 20.261 -14.034 -0.542 1.00 74.25 216 GLU A N 1
ATOM 1591 C CA . GLU A 1 216 ? 20.255 -15.099 -1.558 1.00 74.25 216 GLU A CA 1
ATOM 1592 C C . GLU A 1 216 ? 19.306 -16.257 -1.202 1.00 74.25 216 GLU A C 1
ATOM 1594 O O . GLU A 1 216 ? 18.811 -16.972 -2.072 1.00 74.25 216 GLU A O 1
ATOM 1599 N N . ARG A 1 217 ? 19.016 -16.440 0.092 1.00 81.62 217 ARG A N 1
ATOM 1600 C CA . ARG A 1 217 ? 18.213 -17.552 0.621 1.00 81.62 217 ARG A CA 1
ATOM 1601 C C . ARG A 1 217 ? 16.822 -17.084 1.049 1.00 81.62 217 ARG A C 1
ATOM 1603 O O . ARG A 1 217 ? 16.543 -16.939 2.234 1.00 81.62 217 ARG A O 1
ATOM 1610 N N . VAL A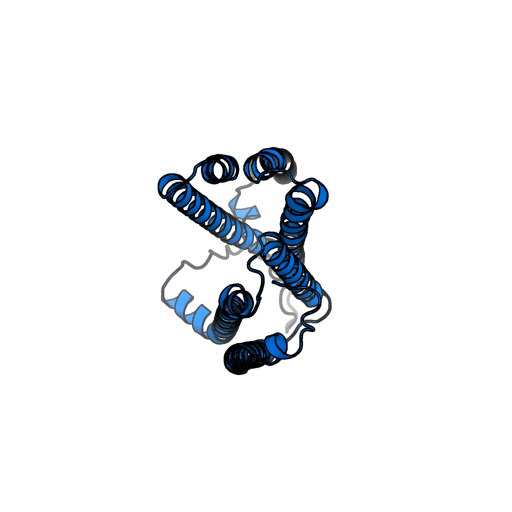 1 218 ? 15.936 -16.884 0.073 1.00 80.81 218 VAL A N 1
ATOM 1611 C CA . VAL A 1 218 ? 14.559 -16.387 0.292 1.00 80.81 218 VAL A CA 1
ATOM 1612 C C . VAL A 1 218 ? 13.725 -17.312 1.195 1.00 80.81 218 VAL A C 1
ATOM 1614 O O . VAL A 1 218 ? 12.903 -16.836 1.971 1.00 80.81 218 VAL A O 1
ATOM 1617 N N . TRP A 1 219 ? 13.977 -18.624 1.162 1.00 84.62 219 TRP A N 1
ATOM 1618 C CA . TRP A 1 219 ? 13.253 -19.612 1.974 1.00 84.62 219 TRP A CA 1
ATOM 1619 C C . TRP A 1 219 ? 13.401 -19.391 3.488 1.00 84.62 219 TRP A C 1
ATOM 1621 O O . TRP A 1 219 ? 12.491 -19.729 4.242 1.00 84.62 219 TRP A O 1
ATOM 1631 N N . LEU A 1 220 ? 14.511 -18.788 3.942 1.00 86.19 220 LEU A N 1
ATOM 1632 C CA . LEU A 1 220 ? 14.707 -18.453 5.357 1.00 86.19 220 LEU A CA 1
ATOM 1633 C C . LEU A 1 220 ? 13.651 -17.456 5.838 1.00 86.19 220 LEU A C 1
ATOM 1635 O O . LEU A 1 220 ? 13.117 -17.608 6.933 1.00 86.19 220 LEU A O 1
ATOM 1639 N N . VAL A 1 221 ? 13.309 -16.474 5.001 1.00 85.56 221 VAL A N 1
ATOM 1640 C CA . VAL A 1 221 ? 12.286 -15.470 5.319 1.00 85.56 221 VAL A CA 1
ATOM 1641 C C . VAL A 1 221 ? 10.914 -16.130 5.435 1.00 85.56 221 VAL A C 1
ATOM 1643 O O . VAL A 1 221 ? 10.171 -15.835 6.363 1.00 85.56 221 VAL A O 1
ATOM 1646 N N . THR A 1 222 ? 10.595 -17.083 4.558 1.00 88.12 222 THR A N 1
ATOM 1647 C CA . THR A 1 222 ? 9.333 -17.836 4.617 1.00 88.12 222 THR A CA 1
ATOM 1648 C C . THR A 1 222 ? 9.213 -18.671 5.890 1.00 88.12 222 THR A C 1
ATOM 1650 O O . THR A 1 222 ? 8.155 -18.671 6.516 1.00 88.12 222 THR A O 1
ATOM 1653 N N . VAL A 1 223 ? 10.292 -19.337 6.312 1.00 90.12 223 VAL A N 1
ATOM 1654 C CA . VAL A 1 223 ? 10.314 -20.111 7.566 1.00 90.12 223 VAL A CA 1
ATOM 1655 C C . VAL A 1 223 ? 10.176 -19.199 8.784 1.00 90.12 223 VAL A C 1
ATOM 1657 O O . VAL A 1 223 ? 9.387 -19.499 9.678 1.00 90.12 223 VAL A O 1
ATOM 1660 N N . LEU A 1 224 ? 10.889 -18.069 8.812 1.00 89.44 224 LEU A N 1
ATOM 1661 C CA . LEU A 1 224 ? 10.764 -17.083 9.888 1.00 89.44 224 LEU A CA 1
ATOM 1662 C C . LEU A 1 224 ? 9.348 -16.507 9.965 1.00 89.44 224 LEU A C 1
ATOM 1664 O O . LEU A 1 224 ? 8.800 -16.371 11.057 1.00 89.44 224 LEU A O 1
ATOM 1668 N N . GLN A 1 225 ? 8.726 -16.227 8.820 1.00 90.31 225 GLN A N 1
ATOM 1669 C CA . GLN A 1 225 ? 7.368 -15.698 8.787 1.00 90.31 225 GLN A CA 1
ATOM 1670 C C . GLN A 1 225 ? 6.337 -16.738 9.239 1.00 90.31 225 GLN A C 1
ATOM 1672 O O . GLN A 1 225 ? 5.397 -16.396 9.953 1.00 90.31 225 GLN A O 1
ATOM 1677 N N . LEU A 1 226 ? 6.540 -18.014 8.901 1.00 91.88 226 LEU A N 1
ATOM 1678 C CA . LEU A 1 226 ? 5.728 -19.105 9.435 1.00 91.88 226 LEU A CA 1
ATOM 1679 C C . LEU A 1 226 ? 5.886 -19.226 10.957 1.00 91.88 226 LEU A C 1
ATOM 1681 O O . LEU A 1 226 ? 4.888 -19.333 11.665 1.00 91.88 226 LEU A O 1
ATOM 1685 N N . ALA A 1 227 ? 7.117 -19.165 11.472 1.00 92.44 227 ALA A N 1
ATOM 1686 C CA . ALA A 1 227 ? 7.367 -19.172 12.912 1.00 92.44 227 ALA A CA 1
ATOM 1687 C C . ALA A 1 227 ? 6.680 -17.989 13.617 1.00 92.44 227 ALA A C 1
ATOM 1689 O O . ALA A 1 227 ? 6.083 -18.174 14.675 1.00 92.44 227 ALA A O 1
ATOM 1690 N N . ASN A 1 228 ? 6.691 -16.801 13.003 1.00 90.69 228 ASN A N 1
ATOM 1691 C CA . ASN A 1 228 ? 5.992 -15.622 13.510 1.00 90.69 228 ASN A CA 1
ATOM 1692 C C . ASN A 1 228 ? 4.466 -15.832 13.567 1.00 90.69 228 ASN A C 1
ATOM 1694 O O . ASN A 1 228 ? 3.847 -15.531 14.584 1.00 90.69 228 ASN A O 1
ATOM 1698 N N . VAL A 1 229 ? 3.859 -16.413 12.522 1.00 90.12 229 VAL A N 1
ATOM 1699 C CA . VAL A 1 229 ? 2.430 -16.784 12.533 1.00 90.12 229 VAL A CA 1
ATOM 1700 C C . VAL A 1 229 ? 2.128 -17.750 13.676 1.00 90.12 229 VAL A C 1
ATOM 1702 O O . VAL A 1 229 ? 1.177 -17.530 14.419 1.00 90.12 229 VAL A O 1
ATOM 1705 N N . LEU A 1 230 ? 2.930 -18.806 13.843 1.00 90.75 230 LEU A N 1
ATOM 1706 C CA . LEU A 1 230 ? 2.729 -19.785 14.914 1.00 90.75 230 LEU A CA 1
ATOM 1707 C C . LEU A 1 230 ? 2.856 -19.149 16.303 1.00 90.75 230 LEU A C 1
ATOM 1709 O O . LEU A 1 230 ? 2.062 -19.465 17.185 1.00 90.75 230 LEU A O 1
ATOM 1713 N N . GLY A 1 231 ? 3.808 -18.228 16.478 1.00 87.94 231 GLY A N 1
ATOM 1714 C CA . GLY A 1 231 ? 3.958 -17.439 17.699 1.00 87.94 231 GLY A CA 1
ATOM 1715 C C . GLY A 1 231 ? 2.710 -16.616 18.010 1.00 87.94 231 GLY A C 1
ATOM 1716 O O . GLY A 1 231 ? 2.175 -16.725 19.108 1.00 87.94 231 GLY A O 1
ATOM 1717 N N . TRP A 1 232 ? 2.187 -15.872 17.030 1.00 85.69 232 TRP A N 1
ATOM 1718 C CA . TRP A 1 232 ? 0.948 -15.105 17.192 1.00 85.69 232 TRP A CA 1
ATOM 1719 C C . TRP A 1 232 ? -0.273 -15.987 17.453 1.00 85.69 232 TRP A C 1
ATOM 1721 O O . TRP A 1 232 ? -1.098 -15.642 18.288 1.00 85.69 232 TRP A O 1
ATOM 1731 N N . VAL A 1 233 ? -0.395 -17.144 16.798 1.00 86.88 233 VAL A N 1
ATOM 1732 C CA . VAL A 1 233 ? -1.481 -18.100 17.082 1.00 86.88 233 VAL A CA 1
ATOM 1733 C C . VAL A 1 233 ? -1.388 -18.629 18.514 1.00 86.88 233 VAL A C 1
ATOM 1735 O O . VAL A 1 233 ? -2.404 -18.706 19.205 1.00 86.88 233 VAL A O 1
ATOM 1738 N N . ALA A 1 234 ? -0.185 -18.986 18.969 1.00 86.25 234 ALA A N 1
ATOM 1739 C CA . ALA A 1 234 ? 0.034 -19.455 20.331 1.00 86.25 234 ALA A CA 1
ATOM 1740 C C . ALA A 1 234 ? -0.262 -18.358 21.359 1.00 86.25 234 ALA A C 1
ATOM 1742 O O . ALA A 1 234 ? -0.872 -18.646 22.388 1.00 86.25 234 ALA A O 1
ATOM 1743 N N . GLU A 1 235 ? 0.122 -17.115 21.066 1.00 83.50 235 GLU A N 1
ATOM 1744 C CA . GLU A 1 235 ? -0.168 -15.952 21.900 1.00 83.50 235 GLU A CA 1
ATOM 1745 C C . GLU A 1 235 ? -1.674 -15.708 22.002 1.00 83.50 235 GLU A C 1
ATOM 1747 O O . 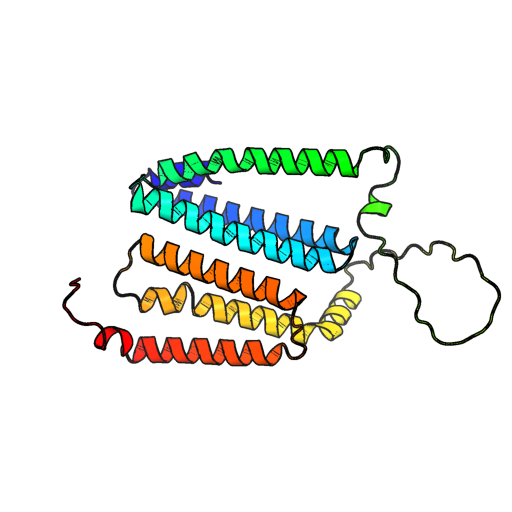GLU A 1 235 ? -2.196 -15.664 23.111 1.00 83.50 235 GLU A O 1
ATOM 1752 N N . VAL A 1 236 ? -2.385 -15.718 20.867 1.00 82.25 236 VAL A N 1
ATOM 1753 C CA . VAL A 1 236 ? -3.849 -15.573 20.826 1.00 82.25 236 VAL A CA 1
ATOM 1754 C C . VAL A 1 236 ? -4.567 -16.606 21.683 1.00 82.25 236 VAL A C 1
ATOM 1756 O O . VAL A 1 236 ? -5.590 -16.326 22.305 1.00 82.25 236 VAL A O 1
ATOM 1759 N N . HIS A 1 237 ? -4.039 -17.826 21.720 1.00 81.12 237 HIS A N 1
ATOM 1760 C CA . HIS A 1 237 ? -4.632 -18.902 22.500 1.00 81.12 237 HIS A CA 1
ATOM 1761 C C . HIS A 1 237 ? -4.219 -18.879 23.978 1.00 81.12 237 HIS A C 1
ATOM 1763 O O . HIS A 1 237 ? -4.975 -19.334 24.832 1.00 81.12 237 HIS A O 1
ATOM 1769 N N . SER A 1 238 ? -3.021 -18.373 24.282 1.00 80.69 238 SER A N 1
ATOM 1770 C CA . SER A 1 238 ? -2.454 -18.370 25.635 1.00 80.69 238 SER A CA 1
ATOM 1771 C C . SER A 1 238 ? -2.784 -17.098 26.420 1.00 80.69 238 SER A C 1
ATOM 1773 O O . SER A 1 238 ? -2.718 -17.125 27.647 1.00 80.69 238 SER A O 1
ATOM 1775 N N . GLY A 1 239 ? -3.099 -15.990 25.738 1.00 72.88 239 GLY A N 1
ATOM 1776 C CA . GLY A 1 239 ? -3.449 -14.696 26.327 1.00 72.88 239 GLY A CA 1
ATOM 1777 C C . GLY A 1 239 ? -2.390 -14.129 27.278 1.00 72.88 239 GLY A C 1
ATOM 1778 O O . GLY A 1 239 ? -2.740 -13.432 28.230 1.00 72.88 239 GLY A O 1
ATOM 1779 N N . ARG A 1 240 ? -1.104 -14.446 27.081 1.00 69.25 240 ARG A N 1
ATOM 1780 C CA . ARG A 1 240 ? -0.034 -14.103 28.034 1.00 69.25 240 ARG A CA 1
ATOM 1781 C C . ARG A 1 240 ? 0.219 -12.602 28.088 1.00 69.25 240 ARG A C 1
ATOM 1783 O O . ARG A 1 240 ? 0.380 -12.062 29.175 1.00 69.25 240 ARG A O 1
ATOM 1790 N N . ILE A 1 241 ? 0.214 -11.933 26.941 1.00 67.88 241 ILE A N 1
ATOM 1791 C CA . ILE A 1 241 ? 0.351 -10.482 26.810 1.00 67.88 241 ILE A CA 1
ATOM 1792 C C . ILE A 1 241 ? -0.863 -9.788 27.427 1.00 67.88 241 ILE A C 1
ATOM 1794 O O . ILE A 1 241 ? -0.697 -8.825 28.171 1.00 67.88 241 ILE A O 1
ATOM 1798 N N . ARG A 1 242 ? -2.074 -10.315 27.200 1.00 62.09 242 ARG A N 1
ATOM 1799 C CA . ARG A 1 242 ? -3.300 -9.803 27.834 1.00 62.09 242 ARG A CA 1
ATOM 1800 C C . ARG A 1 242 ? -3.258 -9.917 29.357 1.00 62.09 242 ARG A C 1
ATOM 1802 O O . ARG A 1 242 ? -3.673 -8.991 30.038 1.00 62.09 242 ARG A O 1
ATOM 1809 N N . GLY A 1 243 ? -2.741 -11.026 29.883 1.00 62.56 243 GLY A N 1
ATOM 1810 C CA . GLY A 1 243 ? -2.618 -11.262 31.324 1.00 62.56 243 GLY A CA 1
ATOM 1811 C C . GLY A 1 243 ? -1.433 -10.563 32.003 1.00 62.56 243 GLY A C 1
ATOM 1812 O O . GLY A 1 243 ? -1.367 -10.561 33.228 1.00 62.56 243 GLY A O 1
ATOM 1813 N N . ALA A 1 244 ? -0.492 -9.997 31.241 1.00 64.88 244 ALA A N 1
ATOM 1814 C CA . ALA A 1 244 ? 0.707 -9.335 31.764 1.00 64.88 244 ALA A CA 1
ATOM 1815 C C . ALA A 1 244 ? 0.590 -7.801 31.846 1.00 64.88 244 ALA A C 1
ATOM 1817 O O . ALA A 1 244 ? 1.494 -7.152 32.376 1.00 64.88 244 ALA A O 1
ATOM 1818 N N . LEU A 1 245 ? -0.486 -7.209 31.316 1.00 59.00 245 LEU A N 1
ATOM 1819 C CA . LEU A 1 245 ? -0.720 -5.767 31.382 1.00 59.00 245 LEU A CA 1
ATOM 1820 C C . LEU A 1 245 ? -1.344 -5.385 32.741 1.00 59.00 245 LEU A C 1
ATOM 1822 O O . LEU A 1 245 ? -2.341 -5.993 33.131 1.00 59.00 245 LEU A O 1
ATOM 1826 N N . PRO A 1 246 ? -0.783 -4.399 33.472 1.00 56.53 246 PRO A N 1
ATOM 1827 C CA . PRO A 1 246 ? -1.362 -3.913 34.722 1.00 56.53 246 PRO A CA 1
ATOM 1828 C C . PRO A 1 246 ? -2.764 -3.334 34.496 1.00 56.53 246 PRO A C 1
ATOM 1830 O O . PRO A 1 246 ? -2.965 -2.558 33.563 1.00 56.53 246 PRO A O 1
ATOM 1833 N N . GLU A 1 247 ? -3.707 -3.638 35.391 1.00 57.41 247 GLU A N 1
ATOM 1834 C CA . GLU A 1 247 ? -5.091 -3.124 35.370 1.00 57.41 247 GLU A CA 1
ATOM 1835 C C . GLU A 1 247 ? -5.202 -1.579 35.474 1.00 57.41 247 GLU A C 1
ATOM 1837 O O . GLU A 1 247 ? -6.296 -1.031 35.368 1.00 57.41 247 GLU A O 1
ATOM 1842 N N . GLU A 1 248 ? -4.096 -0.845 35.660 1.00 48.41 248 GLU A N 1
ATOM 1843 C CA . GLU A 1 248 ? -4.092 0.602 35.948 1.00 48.41 248 GLU A CA 1
ATOM 1844 C C . GLU A 1 248 ? -4.394 1.523 34.751 1.00 48.41 248 GLU A C 1
ATOM 1846 O O . GLU A 1 248 ? -4.589 2.727 34.927 1.00 48.41 248 GLU A O 1
ATOM 1851 N N . HIS A 1 249 ? -4.493 0.993 33.532 1.00 43.69 249 HIS A N 1
ATOM 1852 C CA . HIS A 1 249 ? -5.071 1.715 32.391 1.00 43.69 249 HIS A CA 1
ATOM 1853 C C . HIS A 1 249 ? -6.326 0.997 31.917 1.00 43.69 249 HIS A C 1
ATOM 1855 O O . HIS A 1 249 ? -6.378 0.493 30.797 1.00 43.69 249 HIS A O 1
ATOM 1861 N N . GLY A 1 250 ? -7.293 0.930 32.836 1.00 41.31 250 GLY A N 1
ATOM 1862 C CA . GLY A 1 250 ? -8.613 0.353 32.648 1.00 41.31 250 GLY A CA 1
ATOM 1863 C C . GLY A 1 250 ? -9.175 0.544 31.240 1.00 41.31 250 GLY A C 1
ATOM 1864 O O . GLY A 1 250 ? -9.124 1.633 30.665 1.00 41.31 250 GLY A O 1
ATOM 1865 N N . LEU A 1 251 ? -9.673 -0.583 30.737 1.00 39.41 251 LEU A N 1
ATOM 1866 C CA . LEU A 1 251 ? -10.819 -0.725 29.840 1.00 39.41 251 LEU A CA 1
ATOM 1867 C C . LEU A 1 251 ? -11.717 0.520 29.749 1.00 39.41 251 LEU A C 1
ATOM 1869 O O . LEU A 1 251 ? -12.096 1.055 30.818 1.00 39.41 251 LEU A O 1
#

Foldseek 3Di:
DLLQLLVLLVDDDDVSVVSNVVVVVVVVVVVVVVVVQVVQQCLLDDPVVVLVVLLVVLVCQLCLLVLLLVCCPPVVDRSSVSSVVCVCVVVVVVVVVVVVVCVVCVPVVPPPVVNNRHDDDDDDDPDDDDDPDDPDDPDPPPPPPPDPVVVVVCCVVCVVVVVLVVLLVVLVVCVPPNLVVLLDPDPDPSVNSVVSSVVSVVSSVVSNVCVVDPDPCSVVSSVVSVVVSVVSVVCSVVVVVVVPDDCVVPD

InterPro domains:
  IPR003492 Batten's disease protein Cln3 [PF02487] (30-235)
  IPR003492 Batten's disease protein Cln3 [PR01315] (23-45)
  IPR003492 Batten's disease protein Cln3 [PR01315] (53-73)
  IPR003492 Batten's disease protein Cln3 [PR01315] (194-209)
  IPR003492 Batten's disease protein Cln3 [PR01315] (219-231)
  IPR003492 Batten's disease protein Cln3 [PTHR10981] (21-236)

Organism: NCBI:txid311494

pLDDT: mean 75.02, std 17.63, range [26.06, 94.06]

Sequence (251 aa):
TYAGLAVASAMEGAAGFGIAVLFSCAAGGQQVIGEVTNLAFLKAFPPELIGAWGAGTGISGVLGGGMYILLSGPLGLPNMVVFCLMLPTALPYWAAFHYLHREATRGKEGASLAKVAGGTLALARVGGDFGPREQLQPSEALVAPATWANIRTAFRCSGLVMFNLVAVYVFERAVFPGLADRETLCSSKEWYATMWTCYCIGVTLSRLSVAIFRIERVWLVTVLQLANVLGWVAEVHSGRIRGALPEEHGL

Radius of gyration: 23.96 Å; chains: 1; bounding box: 65×42×73 Å

Secondary structure (DSSP, 8-state):
-HHHHHHHHH--SHHHHHHHHHHHHHHHHHHHHHHHHHHHHHTTS-THHHHHHHHHHHHHHHHHHHHHHHHHTTT---HHHHHHHHGGGHHHHHHHHHHHHHHHHTT-TTS-GGGTSS---------S-------------------HHHHHHHHHHHHHHHHHHHHHHHHHHIIIIIIHHHH-S---HHHHHHHHHHHHHHHHHHHHHTTT---S-HHHHHHHHHHHHHHHHHHHHH-HHHHHS-GGG--